Protein AF-0000000085128165 (afdb_homodimer)

Nearest PDB structures (foldseek):
  2aag-assembly2_D  TM=9.460E-01  e=2.264E-14  Pseudomonas pavonaceae
  4lho-assembly1_A  TM=9.532E-01  e=6.122E-14  coryneform bacterium
  2aaj-assembly1_A  TM=9.333E-01  e=6.542E-14  Pseudomonas pavonaceae
  3n4d-assembly1_A  TM=7.960E-01  e=8.191E-09  Corynebacterium glutamicum
  6blm-assembly1_C  TM=7.908E-01  e=3.949E-09  Burkholderia lata

Foldseek 3Di:
DKAKEKEWAPPQDPQLVVQLQVQLLVLCCPLVPDDSPPGHYHYHHDYPPRDDDDCQPPHQHEDPTAMEIEMEEADDDDPVSVVSSLVSSLVSSCVRRVDHSSRYHYDYHHDHQQPDDPDPPDRPPVVVVVVPVD/DKAKEKEWAPPADPQLVVQLQVQLLVLCCPLVVDDSVPGHYDYHHDYPPRDDDDCQPPHQREDPTAMEMEMEEADDDDPVSVVSSLVSSLVSSCVRRVDHSSRYHYDYHHDHQQVDDPDDPDRPPPPVVVVPPD

Organism: Delftia acidovorans (strain DSM 14801 / SPH-1) (NCBI:txid398578)

Secondary structure (DSSP, 8-state):
--EEEEEEETT--HHHHHHHHHHHHHHHHHHH---TT--EEEEEEE-TTS----SSGGG----S--EEEEEEEES---HHHHHHHHHHHHHHHHHHH---GGGEEEEEEEE-GGGEE-STT-BSTTTHHHHH--/--EEEEEEETT--HHHHHHHHHHHHHHHHHHH---TT---EEEEEE-TTSEEE-SSGGG----S--EEEEEEEES---HHHHHHHHHHHHHHHHHHH---GGGEEEEEEEE-GGG-B-STT-BTTHHHHHHH--

Structure (mmCIF, N/CA/C/O backbone):
data_AF-0000000085128165-model_v1
#
loop_
_entity.id
_entity.type
_entity.pdbx_description
1 polymer '4-oxalocrotonate tautomerase'
#
loop_
_atom_site.group_PDB
_atom_site.id
_atom_site.type_symbol
_atom_site.label_atom_id
_atom_site.label_alt_id
_atom_site.label_comp_id
_atom_site.label_asym_id
_atom_site.label_entity_id
_atom_site.label_seq_id
_atom_site.pdbx_PDB_ins_code
_atom_site.Cartn_x
_atom_site.Cartn_y
_atom_site.Cartn_z
_atom_site.occupancy
_atom_site.B_iso_or_equiv
_atom_site.auth_seq_id
_atom_site.auth_comp_id
_atom_site.auth_asym_id
_atom_site.auth_atom_id
_atom_site.pdbx_PDB_model_num
ATOM 1 N N . MET A 1 1 ? -7.84 3.682 -7.367 1 75.5 1 MET A N 1
ATOM 2 C CA . MET A 1 1 ? -6.391 3.746 -7.191 1 75.5 1 MET A CA 1
ATOM 3 C C . MET A 1 1 ? -5.914 2.695 -6.195 1 75.5 1 MET A C 1
ATOM 5 O O . MET A 1 1 ? -5.84 2.959 -4.992 1 75.5 1 MET A O 1
ATOM 9 N N . PRO A 1 2 ? -5.781 1.343 -7.008 1 94.69 2 PRO A N 1
ATOM 10 C CA . PRO A 1 2 ? -5.285 0.384 -6.016 1 94.69 2 PRO A CA 1
ATOM 11 C C . PRO A 1 2 ? -3.766 0.408 -5.879 1 94.69 2 PRO A C 1
ATOM 13 O O . PRO A 1 2 ? -3.059 0.667 -6.855 1 94.69 2 PRO A O 1
ATOM 16 N N . PHE A 1 3 ? -3.199 0.318 -4.727 1 97.88 3 PHE A N 1
ATOM 17 C CA . PHE A 1 3 ? -1.818 -0.059 -4.449 1 97.88 3 PHE A CA 1
ATOM 18 C C . PHE A 1 3 ? -1.733 -1.514 -4.004 1 97.88 3 PHE A C 1
ATOM 20 O O . PHE A 1 3 ? -2.488 -1.944 -3.129 1 97.88 3 PHE A O 1
ATOM 27 N N . VAL A 1 4 ? -0.828 -2.254 -4.664 1 98.81 4 VAL A N 1
ATOM 28 C CA . VAL A 1 4 ? -0.773 -3.686 -4.391 1 98.81 4 VAL A CA 1
ATOM 29 C C . VAL A 1 4 ? 0.583 -4.047 -3.787 1 98.81 4 VAL A C 1
ATOM 31 O O . VAL A 1 4 ? 1.625 -3.607 -4.285 1 98.81 4 VAL A O 1
ATOM 34 N N . HIS A 1 5 ? 0.578 -4.711 -2.67 1 98.81 5 HIS A N 1
ATOM 35 C CA . HIS A 1 5 ? 1.729 -5.48 -2.209 1 98.81 5 HIS A CA 1
ATOM 36 C C . HIS A 1 5 ? 1.617 -6.941 -2.629 1 98.81 5 HIS A C 1
ATOM 38 O O . HIS A 1 5 ? 0.596 -7.59 -2.381 1 98.81 5 HIS A O 1
ATOM 44 N N . THR A 1 6 ? 2.629 -7.441 -3.287 1 98.94 6 THR A N 1
ATOM 45 C CA . THR A 1 6 ? 2.674 -8.844 -3.686 1 98.94 6 THR A CA 1
ATOM 46 C C . THR A 1 6 ? 3.84 -9.562 -3.01 1 98.94 6 THR A C 1
ATOM 48 O O . THR A 1 6 ? 5 -9.18 -3.197 1 98.94 6 THR A O 1
ATOM 51 N N . TYR A 1 7 ? 3.516 -10.57 -2.201 1 98.81 7 TYR A N 1
ATOM 52 C CA . TYR A 1 7 ? 4.535 -11.398 -1.569 1 98.81 7 TYR A CA 1
ATOM 53 C C . TYR A 1 7 ? 4.652 -12.75 -2.266 1 98.81 7 TYR A C 1
ATOM 55 O O . TYR A 1 7 ? 3.645 -13.414 -2.516 1 98.81 7 TYR A O 1
ATOM 63 N N . LEU A 1 8 ? 5.824 -13.148 -2.627 1 98.69 8 LEU A N 1
ATOM 64 C CA . LEU A 1 8 ? 6.043 -14.422 -3.295 1 98.69 8 LEU A CA 1
ATOM 65 C C . LEU A 1 8 ? 7.395 -15.016 -2.914 1 98.69 8 LEU A C 1
ATOM 67 O O . LEU A 1 8 ? 8.273 -14.305 -2.414 1 98.69 8 LEU A O 1
ATOM 71 N N . PRO A 1 9 ? 7.578 -16.312 -3.055 1 98.31 9 PRO A N 1
ATOM 72 C CA . PRO A 1 9 ? 8.844 -16.938 -2.672 1 98.31 9 PRO A CA 1
ATOM 73 C C . PRO A 1 9 ? 10.047 -16.312 -3.369 1 98.31 9 PRO A C 1
ATOM 75 O O . PRO A 1 9 ? 9.969 -15.969 -4.555 1 98.31 9 PRO A O 1
ATOM 78 N N . GLN A 1 10 ? 11.109 -16.188 -2.588 1 97.19 10 GLN A N 1
ATOM 79 C CA . GLN A 1 10 ? 12.344 -15.602 -3.1 1 97.19 10 GLN A CA 1
ATOM 80 C C . GLN A 1 10 ? 12.875 -16.391 -4.289 1 97.19 10 GLN A C 1
ATOM 82 O O . GLN A 1 10 ? 13.578 -15.852 -5.141 1 97.19 10 GLN A O 1
ATOM 87 N N . SER A 1 11 ? 12.5 -17.625 -4.418 1 97.12 11 SER A N 1
ATOM 88 C CA . SER A 1 11 ? 12.969 -18.516 -5.473 1 97.12 11 SER A CA 1
ATOM 89 C C . SER A 1 11 ? 12.188 -18.312 -6.766 1 97.12 11 SER A C 1
ATOM 91 O O . SER A 1 11 ? 12.531 -18.875 -7.805 1 97.12 11 SER A O 1
ATOM 93 N N . THR A 1 12 ? 11.141 -17.5 -6.672 1 97.69 12 THR A N 1
ATOM 94 C CA . THR A 1 12 ? 10.344 -17.25 -7.867 1 97.69 12 THR A CA 1
ATOM 95 C C . THR A 1 12 ? 11.172 -16.547 -8.938 1 97.69 12 THR A C 1
ATOM 97 O O . THR A 1 12 ? 11.883 -15.586 -8.648 1 97.69 12 THR A O 1
ATOM 100 N N . SER A 1 13 ? 11.109 -17.062 -10.18 1 97.5 13 SER A N 1
ATOM 101 C CA . SER A 1 13 ? 11.867 -16.469 -11.273 1 97.5 13 SER A CA 1
ATOM 102 C C . SER A 1 13 ? 11.352 -15.07 -11.609 1 97.5 13 SER A C 1
ATOM 104 O O . SER A 1 13 ? 10.195 -14.742 -11.312 1 97.5 13 SER A O 1
ATOM 106 N N . THR A 1 14 ? 12.234 -14.281 -12.227 1 97 14 THR A N 1
ATOM 107 C CA . THR A 1 14 ? 11.852 -12.938 -12.641 1 97 14 THR A CA 1
ATOM 108 C C . THR A 1 14 ? 10.68 -12.992 -13.625 1 97 14 THR A C 1
ATOM 110 O O . THR A 1 14 ? 9.742 -12.188 -13.523 1 97 14 THR A O 1
ATOM 113 N N . SER A 1 15 ? 10.711 -13.961 -14.531 1 97.94 15 SER A N 1
ATOM 114 C CA . SER A 1 15 ? 9.648 -14.086 -15.523 1 97.94 15 SER A CA 1
ATOM 115 C C . SER A 1 15 ? 8.312 -14.43 -14.859 1 97.94 15 SER A C 1
ATOM 117 O O . SER A 1 15 ? 7.273 -13.875 -15.219 1 97.94 15 SER A O 1
ATOM 119 N N . GLN A 1 16 ? 8.344 -15.328 -13.914 1 98.44 16 GLN A N 1
ATOM 120 C CA . GLN A 1 16 ? 7.109 -15.672 -13.211 1 98.44 16 GLN A CA 1
ATOM 121 C C . GLN A 1 16 ? 6.605 -14.508 -12.367 1 98.44 16 GLN A C 1
ATOM 123 O O . GLN A 1 16 ? 5.402 -14.242 -12.32 1 98.44 16 GLN A O 1
ATOM 128 N N . ARG A 1 17 ? 7.488 -13.82 -11.703 1 98.38 17 ARG A N 1
ATOM 129 C CA . ARG A 1 17 ? 7.129 -12.633 -10.938 1 98.38 17 ARG A CA 1
ATOM 130 C C . ARG A 1 17 ? 6.422 -11.602 -11.812 1 98.38 17 ARG A C 1
ATOM 132 O O . ARG A 1 17 ? 5.375 -11.078 -11.445 1 98.38 17 ARG A O 1
ATOM 139 N N . ASP A 1 18 ? 7.004 -11.398 -12.953 1 98.25 18 ASP A N 1
ATOM 140 C CA . ASP A 1 18 ? 6.41 -10.438 -13.883 1 98.25 18 ASP A CA 1
ATOM 141 C C . ASP A 1 18 ? 5.02 -10.891 -14.32 1 98.25 18 ASP A C 1
ATOM 143 O O . ASP A 1 18 ? 4.105 -10.078 -14.43 1 98.25 18 ASP A O 1
ATOM 147 N N . ALA A 1 19 ? 4.871 -12.156 -14.531 1 98.75 19 ALA A N 1
ATOM 148 C CA . ALA A 1 19 ? 3.582 -12.711 -14.93 1 98.75 19 ALA A CA 1
ATOM 149 C C . ALA A 1 19 ? 2.555 -12.562 -13.812 1 98.75 19 ALA A C 1
ATOM 151 O O . ALA A 1 19 ? 1.374 -12.32 -14.078 1 98.75 19 ALA A O 1
ATOM 152 N N . VAL A 1 20 ? 3.01 -12.727 -12.586 1 98.88 20 VAL A N 1
ATOM 153 C CA . VAL A 1 20 ? 2.131 -12.547 -11.438 1 98.88 20 VAL A CA 1
ATOM 154 C C . VAL A 1 20 ? 1.646 -11.094 -11.383 1 98.88 20 VAL A C 1
ATOM 156 O O . VAL A 1 20 ? 0.444 -10.844 -11.281 1 98.88 20 VAL A O 1
ATOM 159 N N . VAL A 1 21 ? 2.588 -10.172 -11.508 1 98.81 21 VAL A N 1
ATOM 160 C CA . VAL A 1 21 ? 2.252 -8.75 -11.453 1 98.81 21 VAL A CA 1
ATOM 161 C C . VAL A 1 21 ? 1.273 -8.414 -12.57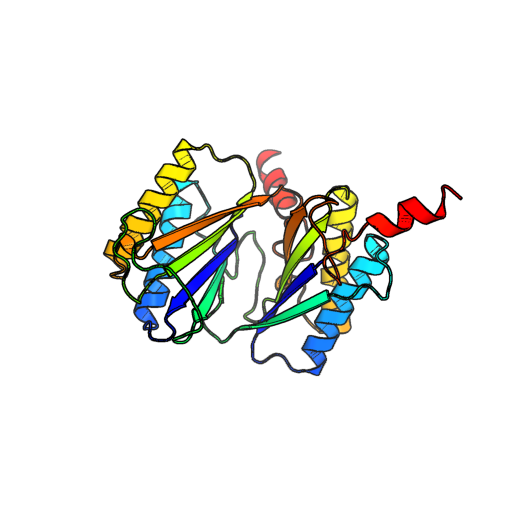8 1 98.81 21 VAL A C 1
ATOM 163 O O . VAL A 1 21 ? 0.254 -7.762 -12.352 1 98.81 21 VAL A O 1
ATOM 166 N N . GLN A 1 22 ? 1.509 -8.922 -13.734 1 98.5 22 GLN A N 1
ATOM 167 C CA . GLN A 1 22 ? 0.659 -8.648 -14.883 1 98.5 22 GLN A CA 1
ATOM 168 C C . GLN A 1 22 ? -0.717 -9.281 -14.719 1 98.5 22 GLN A C 1
ATOM 170 O O . GLN A 1 22 ? -1.729 -8.695 -15.109 1 98.5 22 GLN A O 1
ATOM 175 N N . GLY A 1 23 ? -0.75 -10.484 -14.195 1 98.88 23 GLY A N 1
ATOM 176 C CA . GLY A 1 23 ? -2.02 -11.156 -13.961 1 98.88 23 GLY A CA 1
ATOM 177 C C . GLY A 1 23 ? -2.92 -10.406 -13 1 98.88 23 GLY A C 1
ATOM 178 O O . GLY A 1 23 ? -4.125 -10.305 -13.219 1 98.88 23 GLY A O 1
ATOM 179 N N . ILE A 1 24 ? -2.303 -9.922 -11.906 1 98.81 24 ILE A N 1
ATOM 180 C CA . ILE A 1 24 ? -3.049 -9.117 -10.945 1 98.81 24 ILE A CA 1
ATOM 181 C C . ILE A 1 24 ? -3.553 -7.844 -11.617 1 98.81 24 ILE A C 1
ATOM 183 O O . ILE A 1 24 ? -4.727 -7.488 -11.492 1 98.81 24 ILE A O 1
ATOM 187 N N . HIS A 1 25 ? -2.701 -7.203 -12.383 1 98.62 25 HIS A N 1
ATOM 188 C CA . HIS A 1 25 ? -3.012 -5.938 -13.039 1 98.62 25 HIS A CA 1
ATOM 189 C C . HIS A 1 25 ? -4.164 -6.102 -14.031 1 98.62 25 HIS A C 1
ATOM 191 O O . HIS A 1 25 ? -5.113 -5.316 -14.016 1 98.62 25 HIS A O 1
ATOM 197 N N . GLN A 1 26 ? -4.129 -7.09 -14.812 1 98.5 26 GLN A N 1
ATOM 198 C CA . GLN A 1 26 ? -5.164 -7.332 -15.812 1 98.5 26 GLN A CA 1
ATOM 199 C C . GLN A 1 26 ? -6.516 -7.594 -15.156 1 98.5 26 GLN A C 1
ATOM 201 O O . GLN A 1 26 ? -7.555 -7.172 -15.664 1 98.5 26 GLN A O 1
ATOM 206 N N . ALA A 1 27 ? -6.473 -8.312 -14.062 1 98.75 27 ALA A N 1
ATOM 207 C CA . ALA A 1 27 ? -7.715 -8.562 -13.336 1 98.75 27 ALA A CA 1
ATOM 208 C C . ALA A 1 27 ? -8.32 -7.262 -12.82 1 98.75 27 ALA A C 1
ATOM 210 O O . ALA A 1 27 ? -9.539 -7.074 -12.867 1 98.75 27 ALA A O 1
ATOM 211 N N . LEU A 1 28 ? -7.484 -6.363 -12.328 1 98.12 28 LEU A N 1
ATOM 212 C CA . LEU A 1 28 ? -7.953 -5.078 -11.828 1 98.12 28 LEU A CA 1
ATOM 213 C C . LEU A 1 28 ? -8.508 -4.223 -12.961 1 98.12 28 LEU A C 1
ATOM 215 O O . LEU A 1 28 ? -9.57 -3.609 -12.82 1 98.12 28 LEU A O 1
ATOM 219 N N . VAL A 1 29 ? -7.879 -4.199 -14.078 1 97.56 29 VAL A N 1
ATOM 220 C CA . VAL A 1 29 ? -8.312 -3.426 -15.234 1 97.56 29 VAL A CA 1
ATOM 221 C C . VAL A 1 29 ? -9.664 -3.947 -15.727 1 97.56 29 VAL A C 1
ATOM 223 O O . VAL A 1 29 ? -10.609 -3.174 -15.891 1 97.56 29 VAL A O 1
ATOM 226 N N . GLN A 1 30 ? -9.781 -5.148 -15.812 1 96.69 30 GLN A N 1
ATOM 227 C CA . GLN A 1 30 ? -10.992 -5.754 -16.375 1 96.69 30 GLN A CA 1
ATOM 228 C C . GLN A 1 30 ? -12.109 -5.809 -15.336 1 96.69 30 GLN A C 1
ATOM 230 O O . GLN A 1 30 ? -13.273 -5.594 -15.664 1 96.69 30 GLN A O 1
ATOM 235 N N . GLY A 1 31 ? -11.742 -6.055 -14.156 1 95.06 31 GLY A N 1
ATOM 236 C CA . GLY A 1 31 ? -12.719 -6.359 -13.125 1 95.06 31 GLY A CA 1
ATOM 237 C C . GLY A 1 31 ? -13.328 -5.121 -12.492 1 95.06 31 GLY A C 1
ATOM 238 O O . GLY A 1 31 ? -14.508 -5.117 -12.133 1 95.06 31 GLY A O 1
ATOM 239 N N . ILE A 1 32 ? -12.555 -4.098 -12.344 1 92.75 32 ILE A N 1
ATOM 240 C CA . ILE A 1 32 ? -13.102 -2.949 -11.625 1 92.75 32 ILE A CA 1
ATOM 241 C C . ILE A 1 32 ? -12.922 -1.688 -12.477 1 92.75 32 ILE A C 1
ATOM 243 O O . ILE A 1 32 ? -13.141 -0.574 -11.992 1 92.75 32 ILE A O 1
ATOM 247 N N . GLY A 1 33 ? -12.461 -1.812 -13.633 1 92.31 33 GLY A N 1
ATOM 248 C CA . GLY A 1 33 ? -12.398 -0.691 -14.562 1 92.31 33 GLY A CA 1
ATOM 249 C C . GLY A 1 33 ? -11.219 0.227 -14.305 1 92.31 33 GLY A C 1
ATOM 250 O O . GLY A 1 33 ? -11.281 1.423 -14.594 1 92.31 33 GLY A O 1
ATOM 251 N N . MET A 1 34 ? -10.219 -0.287 -13.75 1 93.75 34 MET A N 1
ATOM 252 C CA . MET A 1 34 ? -9.008 0.497 -13.547 1 93.75 34 MET A CA 1
ATOM 253 C C . MET A 1 34 ? -8.344 0.843 -14.875 1 93.75 34 MET A C 1
ATOM 255 O O . MET A 1 34 ? -8.258 -0.003 -15.766 1 93.75 34 MET A O 1
ATOM 259 N N . PRO A 1 35 ? -7.949 2.119 -15.016 1 93.62 35 PRO A N 1
ATOM 260 C CA . PRO A 1 35 ? -7.176 2.436 -16.219 1 93.62 35 PRO A CA 1
ATOM 261 C C . PRO A 1 35 ? -5.969 1.519 -16.406 1 93.62 35 PRO A C 1
ATOM 263 O O . PRO A 1 35 ? -5.316 1.151 -15.422 1 93.62 35 PRO A O 1
ATOM 266 N N . GLU A 1 36 ? -5.629 1.218 -17.641 1 95.38 36 GLU A N 1
ATOM 267 C CA . GLU A 1 36 ? -4.547 0.292 -17.969 1 95.38 36 GLU A CA 1
ATOM 268 C C . GLU A 1 36 ? -3.199 0.831 -17.5 1 95.38 36 GLU A C 1
ATOM 270 O O . GLU A 1 36 ? -2.307 0.059 -17.141 1 95.38 36 GLU A O 1
ATOM 275 N N . ASP A 1 37 ? -3.113 2.1 -17.422 1 94.88 37 ASP A N 1
ATOM 276 C CA . ASP A 1 37 ? -1.815 2.662 -17.078 1 94.88 37 ASP A CA 1
ATOM 277 C C . ASP A 1 37 ? -1.713 2.893 -15.562 1 94.88 37 ASP A C 1
ATOM 279 O O . ASP A 1 37 ? -0.698 3.393 -15.078 1 94.88 37 ASP A O 1
ATOM 283 N N . GLU A 1 38 ? -2.699 2.611 -14.867 1 94.62 38 GLU A N 1
ATOM 284 C CA . GLU A 1 38 ? -2.652 2.699 -13.406 1 94.62 38 GLU A CA 1
ATOM 285 C C . GLU A 1 38 ? -2.033 1.443 -12.797 1 94.62 38 GLU A C 1
ATOM 287 O O . GLU A 1 38 ? -2.746 0.5 -12.453 1 94.62 38 GLU A O 1
ATOM 292 N N . LEU A 1 39 ? -0.69 1.479 -12.703 1 97.25 39 LEU A N 1
ATOM 293 C CA . LEU A 1 39 ? 0.055 0.333 -12.195 1 97.25 39 LEU A CA 1
ATOM 294 C C . LEU A 1 39 ? 0.932 0.737 -11.016 1 97.25 39 LEU A C 1
ATOM 296 O O . LEU A 1 39 ? 1.84 1.559 -11.164 1 97.25 39 LEU A O 1
ATOM 300 N N . PHE A 1 40 ? 0.659 0.181 -9.828 1 98.06 40 PHE A N 1
ATOM 301 C CA . PHE A 1 40 ? 1.458 0.325 -8.617 1 98.06 40 PHE A CA 1
ATOM 302 C C . PHE A 1 40 ? 1.471 -0.974 -7.816 1 98.06 40 PHE A C 1
ATOM 304 O O . PHE A 1 40 ? 0.512 -1.28 -7.105 1 98.06 40 PHE A O 1
ATOM 311 N N . ASN A 1 41 ? 2.516 -1.751 -8.008 1 98.81 41 ASN A N 1
ATOM 312 C CA . ASN A 1 41 ? 2.66 -3.062 -7.383 1 98.81 41 ASN A CA 1
ATOM 313 C C . ASN A 1 41 ? 4.055 -3.25 -6.789 1 98.81 41 ASN A C 1
ATOM 315 O O . ASN A 1 41 ? 5.035 -3.361 -7.523 1 98.81 41 ASN A O 1
ATOM 319 N N . MET A 1 42 ? 4.105 -3.191 -5.453 1 98.75 42 MET A N 1
ATOM 320 C CA . MET A 1 42 ? 5.332 -3.459 -4.707 1 98.75 42 MET A CA 1
ATOM 321 C C . MET A 1 42 ? 5.484 -4.949 -4.422 1 98.75 42 MET A C 1
ATOM 323 O O . MET A 1 42 ? 4.656 -5.539 -3.721 1 98.75 42 MET A O 1
ATOM 327 N N . VAL A 1 43 ? 6.57 -5.543 -4.973 1 98.75 43 VAL A N 1
ATOM 328 C CA . VAL A 1 43 ? 6.789 -6.98 -4.832 1 98.75 43 VAL A CA 1
ATOM 329 C C . VAL A 1 43 ? 7.77 -7.242 -3.691 1 98.75 43 VAL A C 1
ATOM 331 O O . VAL A 1 43 ? 8.828 -6.613 -3.615 1 98.75 43 VAL A O 1
ATOM 334 N N . HIS A 1 44 ? 7.422 -8.195 -2.822 1 98.44 44 HIS A N 1
ATOM 335 C CA . HIS A 1 44 ? 8.203 -8.586 -1.652 1 98.44 44 HIS A CA 1
ATOM 336 C C . HIS A 1 44 ? 8.594 -10.055 -1.715 1 98.44 44 HIS A C 1
ATOM 338 O O . HIS A 1 44 ? 7.805 -10.93 -1.343 1 98.44 44 HIS A O 1
ATOM 344 N N . PRO A 1 45 ? 9.812 -10.336 -2.197 1 98.06 45 PRO A N 1
ATOM 345 C CA . PRO A 1 45 ? 10.25 -11.719 -2.047 1 98.06 45 PRO A CA 1
ATOM 346 C C . PRO A 1 45 ? 10.422 -12.133 -0.586 1 98.06 45 PRO A C 1
ATOM 348 O O . PRO A 1 45 ? 10.898 -11.336 0.228 1 98.06 45 PRO A O 1
ATOM 351 N N . TYR A 1 46 ? 9.953 -13.305 -0.258 1 98.06 46 TYR A N 1
ATOM 352 C CA . TYR A 1 46 ? 10.188 -13.781 1.102 1 98.06 46 TYR A CA 1
ATOM 353 C C . TYR A 1 46 ? 11 -15.07 1.095 1 98.06 46 TYR A C 1
ATOM 355 O O . TYR A 1 46 ? 10.797 -15.938 0.243 1 98.06 46 TYR A O 1
ATOM 363 N N . ALA A 1 47 ? 11.984 -15.156 1.983 1 97.12 47 ALA A N 1
ATOM 364 C CA . ALA A 1 47 ? 12.875 -16.312 2.088 1 97.12 47 ALA A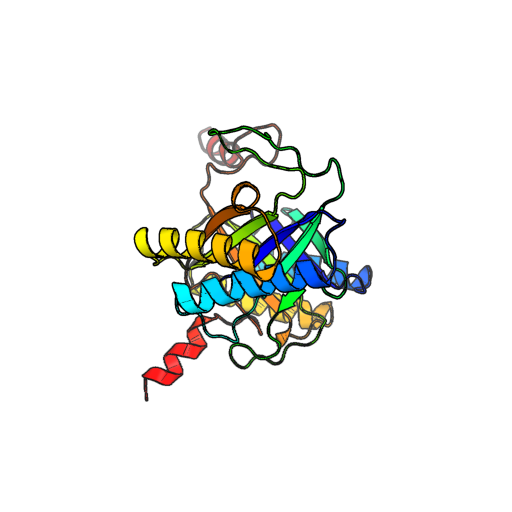 CA 1
ATOM 365 C C . ALA A 1 47 ? 12.195 -17.469 2.824 1 97.12 47 ALA A C 1
ATOM 367 O O . ALA A 1 47 ? 11.203 -17.266 3.529 1 97.12 47 ALA A O 1
ATOM 368 N N . PRO A 1 48 ? 12.719 -18.656 2.514 1 95.31 48 PRO A N 1
ATOM 369 C CA . PRO A 1 48 ? 12.195 -19.781 3.311 1 95.31 48 PRO A CA 1
ATOM 370 C C . PRO A 1 48 ? 12.203 -19.484 4.809 1 95.31 48 PRO A C 1
ATOM 372 O O . PRO A 1 48 ? 13.172 -18.922 5.328 1 95.31 48 PRO A O 1
ATOM 375 N N . GLY A 1 49 ? 11.062 -19.766 5.512 1 96.25 49 GLY A N 1
ATOM 376 C CA . GLY A 1 49 ? 10.953 -19.547 6.945 1 96.25 49 GLY A CA 1
ATOM 377 C C . GLY A 1 49 ? 10.391 -18.188 7.309 1 96.25 49 GLY A C 1
ATOM 378 O O . GLY A 1 49 ? 10.07 -17.938 8.477 1 96.25 49 GLY A O 1
ATOM 379 N N . GLN A 1 50 ? 10.297 -17.312 6.344 1 97.31 50 GLN A N 1
ATOM 380 C CA . GLN A 1 50 ? 9.844 -15.953 6.625 1 97.31 50 GLN A CA 1
ATOM 381 C C . GLN A 1 50 ? 8.32 -15.867 6.605 1 97.31 50 GLN A C 1
ATOM 383 O O . GLN A 1 50 ? 7.742 -14.891 7.094 1 97.31 50 GLN A O 1
ATOM 388 N N . PHE A 1 51 ? 7.695 -16.844 5.992 1 97.81 51 PHE A N 1
ATOM 389 C CA . PHE A 1 51 ? 6.238 -16.906 5.988 1 97.81 51 PHE A CA 1
ATOM 390 C C . PHE A 1 51 ? 5.75 -18.203 6.629 1 97.81 51 PHE A C 1
ATOM 392 O O . PHE A 1 51 ? 5.898 -19.281 6.051 1 97.81 51 PHE A O 1
ATOM 399 N N . ALA A 1 52 ? 5.238 -18.031 7.852 1 98.12 52 ALA A N 1
ATOM 400 C CA . ALA A 1 52 ? 4.586 -19.156 8.523 1 98.12 52 ALA A CA 1
ATOM 401 C C . ALA A 1 52 ? 3.109 -19.234 8.156 1 98.12 52 ALA A C 1
ATOM 403 O O . ALA A 1 52 ? 2.379 -18.25 8.273 1 98.12 52 ALA A O 1
ATOM 404 N N . PHE A 1 53 ? 2.719 -20.344 7.621 1 97.75 53 PHE A N 1
ATOM 405 C CA . PHE A 1 53 ? 1.323 -20.5 7.23 1 97.75 53 PHE A CA 1
ATOM 406 C C . PHE A 1 53 ? 0.879 -21.953 7.363 1 97.75 53 PHE A C 1
ATOM 408 O O . PHE A 1 53 ? 1.707 -22.859 7.328 1 97.75 53 PHE A O 1
ATOM 415 N N . SER A 1 54 ? -0.406 -22.125 7.551 1 97.06 54 SER A N 1
ATOM 416 C CA . SER A 1 54 ? -1.005 -23.453 7.543 1 97.06 54 SER A CA 1
ATOM 417 C C . SER A 1 54 ? -1.144 -23.984 6.125 1 97.06 54 SER A C 1
ATOM 419 O O . SER A 1 54 ? -1.669 -23.297 5.246 1 97.06 54 SER A O 1
ATOM 421 N N . ARG A 1 55 ? -0.812 -25.219 5.867 1 95.19 55 ARG A N 1
ATOM 422 C CA . ARG A 1 55 ? -0.887 -25.859 4.555 1 95.19 55 ARG A CA 1
ATOM 423 C C . ARG A 1 55 ? -2.279 -26.422 4.301 1 95.19 55 ARG A C 1
ATOM 425 O O . ARG A 1 55 ? -2.611 -26.797 3.17 1 95.19 55 ARG A O 1
ATOM 432 N N . SER A 1 56 ? -3.107 -26.406 5.398 1 96.44 56 SER A N 1
ATOM 433 C CA . SER A 1 56 ? -4.359 -27.141 5.227 1 96.44 56 SER A CA 1
ATOM 434 C C . SER A 1 56 ? -5.547 -26.328 5.742 1 96.44 56 SER A C 1
ATOM 436 O O . SER A 1 56 ? -6.695 -26.781 5.637 1 96.44 56 SER A O 1
ATOM 438 N N . PHE A 1 57 ? -5.332 -25.219 6.324 1 97.31 57 PHE A N 1
ATOM 439 C CA . PHE A 1 57 ? -6.418 -24.406 6.859 1 97.31 57 PHE A CA 1
ATOM 440 C C . PHE A 1 57 ? -7.555 -24.281 5.848 1 97.31 57 PHE A C 1
ATOM 442 O O . PHE A 1 57 ? -7.309 -24.062 4.66 1 97.31 57 PHE A O 1
ATOM 449 N N . ASN A 1 58 ? -8.875 -24.422 6.34 1 96.38 58 ASN A N 1
ATOM 450 C CA . ASN A 1 58 ? -10.117 -24.281 5.59 1 96.38 58 ASN A CA 1
ATOM 451 C C . ASN A 1 58 ? -10.203 -25.281 4.441 1 96.38 58 ASN A C 1
ATOM 453 O O . ASN A 1 58 ? -10.812 -25 3.408 1 96.38 58 ASN A O 1
ATOM 457 N N . GLY A 1 59 ? -9.414 -26.406 4.434 1 97.25 59 GLY A N 1
ATOM 458 C CA . GLY A 1 59 ? -9.469 -27.484 3.471 1 97.25 59 GLY A CA 1
ATOM 459 C C . GLY A 1 59 ? -8.703 -27.203 2.195 1 97.25 59 GLY A C 1
ATOM 460 O O . GLY A 1 59 ? -8.875 -27.891 1.189 1 97.25 59 GLY A O 1
ATOM 461 N N . VAL A 1 60 ? -7.938 -26.203 2.242 1 97.31 60 VAL A N 1
ATOM 462 C CA . VAL A 1 60 ? -7.156 -25.844 1.065 1 97.31 60 VAL A CA 1
ATOM 463 C C . VAL A 1 60 ? -5.785 -26.5 1.13 1 97.31 60 VAL A C 1
ATOM 465 O O . VAL A 1 60 ? -5.09 -26.406 2.145 1 97.31 60 VAL A O 1
ATOM 468 N N . ALA A 1 61 ? -5.352 -27.203 0.045 1 97.5 61 ALA A N 1
ATOM 469 C CA . ALA A 1 61 ? -4.043 -27.844 -0.031 1 97.5 61 ALA A CA 1
ATOM 470 C C . ALA A 1 61 ? -3 -26.906 -0.616 1 97.5 61 ALA A C 1
ATOM 472 O O . ALA A 1 61 ? -2.791 -26.875 -1.831 1 97.5 61 ALA A O 1
ATOM 473 N N . ARG A 1 62 ? -2.232 -26.234 0.246 1 97.94 62 ARG A N 1
ATOM 474 C CA . ARG A 1 62 ? -1.27 -25.234 -0.184 1 97.94 62 ARG A CA 1
ATOM 475 C C . ARG A 1 62 ? 0.125 -25.828 -0.323 1 97.94 62 ARG A C 1
ATOM 477 O O . ARG A 1 62 ? 0.539 -26.656 0.499 1 97.94 62 ARG A O 1
ATOM 484 N N . SER A 1 63 ? 0.798 -25.453 -1.294 1 97.5 63 SER A N 1
ATOM 485 C CA . SER A 1 63 ? 2.219 -25.766 -1.414 1 97.5 63 SER A CA 1
ATOM 486 C C . SER A 1 63 ? 3.078 -24.719 -0.722 1 97.5 63 SER A C 1
ATOM 488 O O . SER A 1 63 ? 2.568 -23.891 0.045 1 97.5 63 SER A O 1
ATOM 490 N N . ASP A 1 64 ? 4.43 -24.781 -0.991 1 96.12 64 ASP A N 1
ATOM 491 C CA . ASP A 1 64 ? 5.355 -23.812 -0.422 1 96.12 64 ASP A CA 1
ATOM 492 C C . ASP A 1 64 ? 5.43 -22.547 -1.286 1 96.12 64 ASP A C 1
ATOM 494 O O . ASP A 1 64 ? 6.199 -21.641 -0.993 1 96.12 64 ASP A O 1
ATOM 498 N N . ALA A 1 65 ? 4.602 -22.453 -2.318 1 97.44 65 ALA A N 1
ATOM 499 C CA . ALA A 1 65 ? 4.73 -21.359 -3.289 1 97.44 65 ALA A CA 1
ATOM 500 C C . ALA A 1 65 ? 3.557 -20.391 -3.193 1 97.44 65 ALA A C 1
ATOM 502 O O . ALA A 1 65 ? 3.049 -19.922 -4.215 1 97.44 65 ALA A O 1
ATOM 503 N N . VAL A 1 66 ? 3.143 -20.156 -1.928 1 98.5 66 VAL A N 1
ATOM 504 C CA . VAL A 1 66 ? 1.991 -19.297 -1.716 1 98.5 66 VAL A CA 1
ATOM 505 C C . VAL A 1 66 ? 2.328 -17.875 -2.158 1 98.5 66 VAL A C 1
ATOM 507 O O . VAL A 1 66 ? 3.416 -17.359 -1.868 1 98.5 66 VAL A O 1
ATOM 510 N N . VAL A 1 67 ? 1.407 -17.281 -2.922 1 98.81 67 VAL A N 1
ATOM 511 C CA . VAL A 1 67 ? 1.469 -15.883 -3.316 1 98.81 67 VAL A CA 1
ATOM 512 C C . VAL A 1 67 ? 0.41 -15.086 -2.559 1 98.81 67 VAL A C 1
ATOM 514 O O . VAL A 1 67 ? -0.782 -15.391 -2.639 1 98.81 67 VAL A O 1
ATOM 517 N N . VAL A 1 68 ? 0.851 -14.07 -1.806 1 98.88 68 VAL A N 1
ATOM 518 C CA . VAL A 1 68 ? -0.069 -13.195 -1.087 1 98.88 68 VAL A CA 1
ATOM 519 C C . VAL A 1 68 ? -0.263 -11.898 -1.866 1 98.88 68 VAL A C 1
ATOM 521 O O . VAL A 1 68 ? 0.71 -11.258 -2.264 1 98.88 68 VAL A O 1
ATOM 524 N N . VAL A 1 69 ? -1.501 -11.562 -2.1 1 98.88 69 VAL A N 1
ATOM 525 C CA . VAL A 1 69 ? -1.892 -10.328 -2.779 1 98.88 69 VAL A CA 1
ATOM 526 C C . VAL A 1 69 ? -2.674 -9.438 -1.819 1 98.88 69 VAL A C 1
ATOM 528 O O . VAL A 1 69 ? -3.826 -9.727 -1.49 1 98.88 69 VAL A O 1
ATOM 531 N N . GLU A 1 70 ? -2.039 -8.383 -1.406 1 98.81 70 GLU A N 1
ATOM 532 C CA . GLU A 1 70 ? -2.635 -7.387 -0.524 1 98.81 70 GLU A CA 1
ATOM 533 C C . GLU A 1 70 ? -2.992 -6.113 -1.292 1 98.81 70 GLU A C 1
ATOM 535 O O . GLU A 1 70 ? -2.109 -5.426 -1.809 1 98.81 70 GLU A O 1
ATOM 540 N N . ILE A 1 71 ? -4.258 -5.82 -1.356 1 98.62 71 ILE A N 1
ATOM 541 C CA . ILE A 1 71 ? -4.727 -4.715 -2.189 1 98.62 71 ILE A CA 1
ATOM 542 C C . ILE A 1 71 ? -5.27 -3.596 -1.307 1 98.62 71 ILE A C 1
ATOM 544 O O . ILE A 1 71 ? -6.074 -3.842 -0.407 1 98.62 71 ILE A O 1
ATOM 548 N N . THR A 1 72 ? -4.766 -2.385 -1.458 1 98.38 72 THR A N 1
ATOM 549 C CA . THR A 1 72 ? -5.41 -1.187 -0.934 1 98.38 72 THR A CA 1
ATOM 550 C C . THR A 1 72 ? -6.121 -0.424 -2.047 1 98.38 72 THR A C 1
ATOM 552 O O . THR A 1 72 ? -5.512 -0.084 -3.062 1 98.38 72 THR A O 1
ATOM 555 N N . MET A 1 73 ? -7.406 -0.206 -1.857 1 96 73 MET A N 1
ATOM 556 C CA . MET A 1 73 ? -8.164 0.546 -2.855 1 96 73 MET A CA 1
ATOM 557 C C . MET A 1 73 ? -9.273 1.36 -2.195 1 96 73 MET A C 1
ATOM 559 O O . MET A 1 73 ? -9.617 1.124 -1.037 1 96 73 MET A O 1
ATOM 563 N N . ARG A 1 74 ? -9.75 2.346 -2.947 1 94.44 74 ARG A N 1
ATOM 564 C CA . ARG A 1 74 ? -10.859 3.15 -2.443 1 94.44 74 ARG A CA 1
ATOM 565 C C . ARG A 1 74 ? -12.109 2.301 -2.258 1 94.44 74 ARG A C 1
ATOM 567 O O . ARG A 1 74 ? -12.352 1.363 -3.02 1 94.44 74 ARG A O 1
ATOM 574 N N . ARG A 1 75 ? -12.859 2.729 -1.281 1 94.38 75 ARG A N 1
ATOM 575 C CA . ARG A 1 75 ? -14.133 2.051 -1.057 1 94.38 75 ARG A CA 1
ATOM 576 C C . ARG A 1 75 ? -15.086 2.287 -2.221 1 94.38 75 ARG A C 1
ATOM 578 O O . ARG A 1 75 ? -14.93 3.248 -2.975 1 94.38 75 ARG A O 1
ATOM 585 N N . GLY A 1 76 ? -16.109 1.237 -2.385 1 93.44 76 GLY A N 1
ATOM 586 C CA . GLY A 1 76 ? -17.156 1.496 -3.359 1 93.44 76 GLY A CA 1
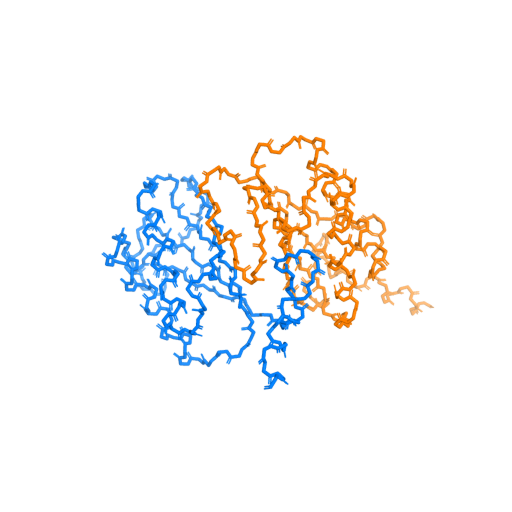ATOM 587 C C . GLY A 1 76 ? -17.469 0.295 -4.23 1 93.44 76 GLY A C 1
ATOM 588 O O . GLY A 1 76 ? -18.5 0.258 -4.898 1 93.44 76 GLY A O 1
ATOM 589 N N . ARG A 1 77 ? -16.594 -0.651 -4.258 1 95.31 77 ARG A N 1
ATOM 590 C CA . ARG A 1 77 ? -16.859 -1.844 -5.051 1 95.31 77 ARG A CA 1
ATOM 591 C C . ARG A 1 77 ? -17.812 -2.783 -4.312 1 95.31 77 ARG A C 1
ATOM 593 O O . ARG A 1 77 ? -17.703 -2.961 -3.1 1 95.31 77 ARG A O 1
ATOM 600 N N . SER A 1 78 ? -18.719 -3.357 -5.078 1 96.81 78 SER A N 1
ATOM 601 C CA . SER A 1 78 ? -19.688 -4.289 -4.496 1 96.81 78 SER A CA 1
ATOM 602 C C . SER A 1 78 ? -19.016 -5.617 -4.145 1 96.81 78 SER A C 1
ATOM 604 O O . SER A 1 78 ? -17.938 -5.926 -4.645 1 96.81 78 SER A O 1
ATOM 606 N N . ASP A 1 79 ? -19.75 -6.426 -3.295 1 96.88 79 ASP A N 1
ATOM 607 C CA . ASP A 1 79 ? -19.281 -7.77 -2.973 1 96.88 79 ASP A CA 1
ATOM 608 C C . ASP A 1 79 ? -19.141 -8.625 -4.234 1 96.88 79 ASP A C 1
ATOM 610 O O . ASP A 1 79 ? -18.203 -9.406 -4.359 1 96.88 79 ASP A O 1
ATOM 614 N N . ALA A 1 80 ? -20.078 -8.469 -5.09 1 97.81 80 ALA A N 1
ATOM 615 C CA . ALA A 1 80 ? -20.047 -9.234 -6.332 1 97.81 80 ALA A CA 1
ATOM 616 C C . ALA A 1 80 ? -18.812 -8.883 -7.16 1 97.81 80 ALA A C 1
ATOM 618 O O . ALA A 1 80 ? -18.156 -9.766 -7.715 1 97.81 80 ALA A O 1
ATOM 619 N N . MET A 1 81 ? -18.5 -7.605 -7.258 1 96.94 81 MET A N 1
ATOM 620 C CA . MET A 1 81 ? -17.328 -7.16 -7.992 1 96.94 81 MET A CA 1
ATOM 621 C C . MET A 1 81 ? -16.047 -7.707 -7.367 1 96.94 81 MET A C 1
ATOM 623 O O . MET A 1 81 ? -15.141 -8.164 -8.078 1 96.94 81 MET A O 1
ATOM 627 N N . LYS A 1 82 ? -16.031 -7.695 -6.043 1 97.62 82 LYS A N 1
ATOM 628 C CA . LYS A 1 82 ? -14.844 -8.203 -5.348 1 97.62 82 LYS A CA 1
ATOM 629 C C . LYS A 1 82 ? -14.688 -9.703 -5.551 1 97.62 82 LYS A C 1
ATOM 631 O O . LYS A 1 82 ? -13.578 -10.188 -5.801 1 97.62 82 LYS A O 1
ATOM 636 N N . LYS A 1 83 ? -15.727 -10.398 -5.43 1 98 83 LYS A N 1
ATOM 637 C CA . LYS A 1 83 ? -15.711 -11.836 -5.668 1 98 83 LYS A CA 1
ATOM 638 C C . LYS A 1 83 ? -15.195 -12.156 -7.066 1 98 83 LYS A C 1
ATOM 640 O O . LYS A 1 83 ? -14.344 -13.031 -7.234 1 98 83 LYS A O 1
ATOM 645 N N . ALA A 1 84 ? -15.688 -11.43 -8 1 98.44 84 ALA A N 1
ATOM 646 C CA . ALA A 1 84 ? -15.258 -11.641 -9.383 1 98.44 84 ALA A CA 1
ATOM 647 C C . ALA A 1 84 ? -13.781 -11.289 -9.562 1 98.44 84 ALA A C 1
ATOM 649 O O . ALA A 1 84 ? -13.07 -11.961 -10.312 1 98.44 84 ALA A O 1
ATOM 650 N N . LEU A 1 85 ? -13.391 -10.258 -8.906 1 98.38 85 LEU A N 1
ATOM 651 C CA . LEU A 1 85 ? -12 -9.836 -8.961 1 98.38 85 LEU A CA 1
ATOM 652 C C . LEU A 1 85 ? -11.078 -10.93 -8.43 1 98.38 85 LEU A C 1
ATOM 654 O O . LEU A 1 85 ? -10.07 -11.258 -9.055 1 98.38 85 LEU A O 1
ATOM 658 N N . TYR A 1 86 ? -11.406 -11.516 -7.305 1 98.69 86 TYR A N 1
ATOM 659 C CA . TYR A 1 86 ? -10.586 -12.562 -6.715 1 98.69 86 TYR A CA 1
ATOM 660 C C . TYR A 1 86 ? -10.477 -13.766 -7.645 1 98.69 86 TYR A C 1
ATOM 662 O O . TYR A 1 86 ? -9.391 -14.305 -7.852 1 98.69 86 TYR A O 1
ATOM 670 N N . ALA A 1 87 ? -11.578 -14.109 -8.203 1 98.75 87 ALA A N 1
ATOM 671 C CA . ALA A 1 87 ? -11.594 -15.234 -9.133 1 98.75 87 ALA A CA 1
ATOM 672 C C . ALA A 1 87 ? -10.719 -14.953 -10.352 1 98.75 87 ALA A C 1
ATOM 674 O O . ALA A 1 87 ? -9.992 -15.836 -10.812 1 98.75 87 ALA A O 1
ATOM 675 N N . ALA A 1 88 ? -10.828 -13.75 -10.852 1 98.81 88 ALA A N 1
ATOM 676 C CA . ALA A 1 88 ? -10.047 -13.367 -12.023 1 98.81 88 ALA A CA 1
ATOM 677 C C . ALA A 1 88 ? -8.547 -13.375 -11.703 1 98.81 88 ALA A C 1
ATOM 679 O O . ALA A 1 88 ? -7.742 -13.836 -12.516 1 98.81 88 ALA A O 1
ATOM 680 N N . ILE A 1 89 ? -8.172 -12.898 -10.523 1 98.88 89 ILE A N 1
ATOM 681 C CA . ILE A 1 89 ? -6.77 -12.906 -10.125 1 98.88 89 ILE A CA 1
ATOM 682 C C . ILE A 1 89 ? -6.262 -14.344 -10.055 1 98.88 89 ILE A C 1
ATOM 684 O O . ILE A 1 89 ? -5.223 -14.664 -10.633 1 98.88 89 ILE A O 1
ATOM 688 N N . ALA A 1 90 ? -6.984 -15.188 -9.414 1 98.88 90 ALA A N 1
ATOM 689 C CA . ALA A 1 90 ? -6.578 -16.578 -9.289 1 98.88 90 ALA A CA 1
ATOM 690 C C . ALA A 1 90 ? -6.438 -17.234 -10.656 1 98.88 90 ALA A C 1
ATOM 692 O O . ALA A 1 90 ? -5.461 -17.953 -10.922 1 98.88 90 ALA A O 1
ATOM 693 N N . ARG A 1 91 ? -7.398 -17 -11.492 1 98.81 91 ARG A N 1
ATOM 694 C CA . ARG A 1 91 ? -7.367 -17.562 -12.836 1 98.81 91 ARG A CA 1
ATOM 695 C C . ARG A 1 91 ? -6.152 -17.062 -13.617 1 98.81 91 ARG A C 1
ATOM 697 O O . ARG A 1 91 ? -5.414 -17.859 -14.203 1 98.81 91 ARG A O 1
ATOM 704 N N . ASN A 1 92 ? -5.949 -15.789 -13.648 1 98.88 92 ASN A N 1
ATOM 705 C CA . ASN A 1 92 ? -4.844 -15.188 -14.383 1 98.88 92 ASN A CA 1
ATOM 706 C C . ASN A 1 92 ? -3.494 -15.703 -13.891 1 98.88 92 ASN A C 1
ATOM 708 O O . ASN A 1 92 ? -2.598 -15.977 -14.695 1 98.88 92 ASN A O 1
ATOM 712 N N . LEU A 1 93 ? -3.328 -15.812 -12.547 1 98.88 93 LEU A N 1
ATOM 713 C CA . LEU A 1 93 ? -2.061 -16.281 -11.992 1 98.88 93 LEU A CA 1
ATOM 714 C C . LEU A 1 93 ? -1.813 -17.734 -12.352 1 98.88 93 LEU A C 1
ATOM 716 O O . LEU A 1 93 ? -0.675 -18.141 -12.617 1 98.88 93 LEU A O 1
ATOM 720 N N . HIS A 1 94 ? -2.852 -18.484 -12.344 1 98.81 94 HIS A N 1
ATOM 721 C CA . HIS A 1 94 ? -2.719 -19.891 -12.734 1 98.81 94 HIS A CA 1
ATOM 722 C C . HIS A 1 94 ? -2.344 -20.016 -14.203 1 98.81 94 HIS A C 1
ATOM 724 O O . HIS A 1 94 ? -1.356 -20.672 -14.539 1 98.81 94 HIS A O 1
ATOM 730 N N . GLU A 1 95 ? -3.041 -19.344 -15.055 1 98.69 95 GLU A N 1
ATOM 731 C CA . GLU A 1 95 ? -2.867 -19.469 -16.5 1 98.69 95 GLU A CA 1
ATOM 732 C C . GLU A 1 95 ? -1.579 -18.797 -16.969 1 98.69 95 GLU A C 1
ATOM 734 O O . GLU A 1 95 ? -0.877 -19.312 -17.828 1 98.69 95 GLU A O 1
ATOM 739 N N . GLY A 1 96 ? -1.279 -17.734 -16.375 1 98.62 96 GLY A N 1
ATOM 740 C CA . GLY A 1 96 ? -0.184 -16.922 -16.875 1 98.62 96 GLY A CA 1
ATOM 741 C C . GLY A 1 96 ? 1.128 -17.172 -16.156 1 98.62 96 GLY A C 1
ATOM 742 O O . GLY A 1 96 ? 2.203 -17 -16.734 1 98.62 96 GLY A O 1
ATOM 743 N N . ALA A 1 97 ? 1.08 -17.578 -14.914 1 98.5 97 ALA A N 1
ATOM 744 C CA . ALA A 1 97 ? 2.299 -17.641 -14.109 1 98.5 97 ALA A CA 1
ATOM 745 C C . ALA A 1 97 ? 2.484 -19.031 -13.516 1 98.5 97 ALA A C 1
ATOM 747 O O . ALA A 1 97 ? 3.49 -19.312 -12.852 1 98.5 97 ALA A O 1
ATOM 748 N N . GLY A 1 98 ? 1.529 -19.906 -13.656 1 98.5 98 GLY A N 1
ATOM 749 C CA . GLY A 1 98 ? 1.644 -21.266 -13.156 1 98.5 98 GLY A CA 1
ATOM 750 C C . GLY A 1 98 ? 1.444 -21.375 -11.656 1 98.5 98 GLY A C 1
ATOM 751 O O . GLY A 1 98 ? 1.866 -22.344 -11.039 1 98.5 98 GLY A O 1
ATOM 752 N N . VAL A 1 99 ? 0.874 -20.391 -11.07 1 98.75 99 VAL A N 1
ATOM 753 C CA . VAL A 1 99 ? 0.573 -20.438 -9.648 1 98.75 99 VAL A CA 1
ATOM 754 C C . VAL A 1 99 ? -0.689 -21.266 -9.414 1 98.75 99 VAL A C 1
ATOM 756 O O . VAL A 1 99 ? -1.734 -21 -10.016 1 98.75 99 VAL A O 1
ATOM 759 N N . ALA A 1 100 ? -0.557 -22.25 -8.586 1 98.62 100 ALA A N 1
ATOM 760 C CA . ALA A 1 100 ? -1.747 -23.047 -8.266 1 98.62 100 ALA A CA 1
ATOM 761 C C . ALA A 1 100 ? -2.807 -22.172 -7.582 1 98.62 100 ALA A C 1
ATOM 763 O O . ALA A 1 100 ? -2.488 -21.375 -6.703 1 98.62 100 ALA A O 1
ATOM 764 N N . PRO A 1 101 ? -4.121 -22.328 -7.996 1 98.5 101 PRO A N 1
ATOM 765 C CA . PRO A 1 101 ? -5.176 -21.531 -7.359 1 98.5 101 PRO A CA 1
ATOM 766 C C . PRO A 1 101 ? -5.18 -21.672 -5.836 1 98.5 101 PRO A C 1
ATOM 768 O O . PRO A 1 101 ? -5.457 -20.703 -5.125 1 98.5 101 PRO A O 1
ATOM 771 N N . ALA A 1 102 ? -4.844 -22.781 -5.297 1 98.5 102 ALA A N 1
ATOM 772 C CA . ALA A 1 102 ? -4.801 -23.031 -3.859 1 98.5 102 ALA A CA 1
ATOM 773 C C . ALA A 1 102 ? -3.73 -22.172 -3.189 1 98.5 102 ALA A C 1
ATOM 775 O O . ALA A 1 102 ? -3.76 -21.969 -1.974 1 98.5 102 ALA A O 1
ATOM 776 N N . ASP A 1 103 ? -2.775 -21.672 -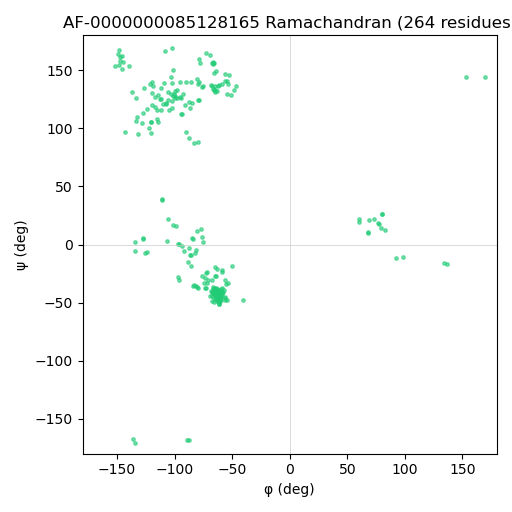3.938 1 98.69 103 ASP A N 1
ATOM 777 C CA . ASP A 1 103 ? -1.633 -20.938 -3.398 1 98.69 103 ASP A CA 1
ATOM 778 C C . ASP A 1 103 ? -1.863 -19.438 -3.467 1 98.69 103 ASP A C 1
ATOM 780 O O . ASP A 1 103 ? -0.98 -18.641 -3.111 1 98.69 103 ASP A O 1
ATOM 784 N N . VAL A 1 104 ? -3.012 -18.984 -3.98 1 98.81 104 VAL A N 1
ATOM 785 C CA . VAL A 1 104 ? -3.305 -17.562 -4.109 1 98.81 104 VAL A CA 1
ATOM 786 C C . VAL A 1 104 ? -4.082 -17.078 -2.885 1 98.81 104 VAL A C 1
ATOM 788 O O . VAL A 1 104 ? -5.211 -17.516 -2.645 1 98.81 104 VAL A O 1
ATOM 791 N N . PHE A 1 105 ? -3.488 -16.234 -2.064 1 98.81 105 PHE A N 1
ATOM 792 C CA . PHE A 1 105 ? -4.078 -15.641 -0.867 1 98.81 105 PHE A CA 1
ATOM 793 C C . PHE A 1 105 ? -4.293 -14.141 -1.047 1 98.81 105 PHE A C 1
ATOM 795 O O . PHE A 1 105 ? -3.334 -13.383 -1.197 1 98.81 105 PHE A O 1
ATOM 802 N N . ILE A 1 106 ? -5.57 -13.695 -1.023 1 98.81 106 ILE A N 1
ATOM 803 C CA . ILE A 1 106 ? -5.887 -12.305 -1.32 1 98.81 106 ILE A CA 1
ATOM 804 C C . ILE A 1 106 ? -6.598 -11.672 -0.127 1 98.81 106 ILE A C 1
ATOM 806 O O . ILE A 1 106 ? -7.473 -12.289 0.482 1 98.81 106 ILE A O 1
ATOM 810 N N . PHE A 1 107 ? -6.242 -10.461 0.186 1 98.31 107 PHE A N 1
ATOM 811 C CA . PHE A 1 107 ? -7.066 -9.633 1.063 1 98.31 107 PHE A CA 1
ATOM 812 C C . PHE A 1 107 ? -6.949 -8.164 0.69 1 98.31 107 PHE A C 1
ATOM 814 O O . PHE A 1 107 ? -6.113 -7.789 -0.135 1 98.31 107 PHE A O 1
ATOM 821 N N . MET A 1 108 ? -7.809 -7.367 1.218 1 97.31 108 MET A N 1
ATOM 822 C CA . MET A 1 108 ? -7.801 -5.98 0.762 1 97.31 108 MET A CA 1
ATOM 823 C C . MET A 1 108 ? -8.156 -5.031 1.9 1 97.31 108 MET A C 1
ATOM 825 O O . MET A 1 108 ? -8.766 -5.441 2.891 1 97.31 108 MET A O 1
ATOM 829 N N . HIS A 1 109 ? -7.633 -3.84 1.797 1 96.94 109 HIS A N 1
ATOM 830 C CA . HIS A 1 109 ? -7.977 -2.672 2.6 1 96.94 109 HIS A CA 1
ATOM 831 C C . HIS A 1 109 ? -8.688 -1.615 1.759 1 96.94 109 HIS A C 1
ATOM 833 O O . HIS A 1 109 ? -8.273 -1.336 0.63 1 96.94 109 HIS A O 1
ATOM 839 N N . GLU A 1 110 ? -9.734 -1.138 2.373 1 96.12 110 GLU A N 1
ATOM 840 C CA . GLU A 1 110 ? -10.406 -0.039 1.688 1 96.12 110 GLU A CA 1
ATOM 841 C C . GLU A 1 110 ? -10.195 1.282 2.422 1 96.12 110 GLU A C 1
ATOM 843 O O . GLU A 1 110 ? -10.172 1.319 3.652 1 96.12 110 GLU A O 1
ATOM 848 N N . ASN A 1 111 ? -9.961 2.367 1.631 1 95.62 111 ASN A N 1
ATOM 849 C CA . ASN A 1 111 ? -9.859 3.711 2.189 1 95.62 111 ASN A CA 1
ATOM 850 C C . ASN A 1 111 ? -10.664 4.723 1.37 1 95.62 111 ASN A C 1
ATOM 852 O O . ASN A 1 111 ? -11.547 4.344 0.606 1 95.62 111 ASN A O 1
ATOM 856 N N . ASP A 1 112 ? -10.484 6.051 1.693 1 92.31 112 ASP A N 1
ATOM 857 C CA . ASP A 1 112 ? -11.32 7.086 1.091 1 92.31 112 ASP A CA 1
ATOM 858 C C . ASP A 1 112 ? -10.578 7.812 -0.028 1 92.31 112 ASP A C 1
ATOM 860 O O . ASP A 1 112 ? -9.359 7.668 -0.164 1 92.31 112 ASP A O 1
ATOM 864 N N . TYR A 1 113 ? -11.281 8.578 -0.75 1 88.81 113 TYR A N 1
ATOM 865 C CA . TYR A 1 113 ? -10.75 9.336 -1.876 1 88.81 113 TYR A CA 1
ATOM 866 C C . TYR A 1 113 ? -9.633 10.273 -1.421 1 88.81 113 TYR A C 1
ATOM 868 O O . TYR A 1 113 ? -8.641 10.461 -2.129 1 88.81 113 TYR A O 1
ATOM 876 N N . SER A 1 114 ? -9.805 10.852 -0.239 1 92.19 114 SER A N 1
ATOM 877 C CA . SER A 1 114 ? -8.867 11.859 0.26 1 92.19 114 SER A CA 1
ATOM 878 C C . SER A 1 114 ? -7.621 11.203 0.851 1 92.19 114 SER A C 1
ATOM 880 O O . SER A 1 114 ? -6.742 11.891 1.372 1 92.19 114 SER A O 1
ATOM 882 N N . ASP A 1 115 ? -7.453 9.938 0.636 1 95.25 115 ASP A N 1
ATOM 883 C CA . ASP A 1 115 ? -6.363 9.227 1.296 1 95.25 115 ASP A CA 1
ATOM 884 C C . ASP A 1 115 ? -5.23 8.93 0.316 1 95.25 115 ASP A C 1
ATOM 886 O O . ASP A 1 115 ? -4.434 8.016 0.54 1 95.25 115 ASP A O 1
ATOM 890 N N . TRP A 1 116 ? -5.27 9.805 -0.791 1 95 116 TRP A N 1
ATOM 891 C CA . TRP A 1 116 ? -4.309 9.484 -1.841 1 95 116 TRP A CA 1
ATOM 892 C C . TRP A 1 116 ? -3.633 10.75 -2.361 1 95 116 TRP A C 1
ATOM 894 O O . TRP A 1 116 ? -4.301 11.742 -2.65 1 95 116 TRP A O 1
ATOM 904 N N . SER A 1 117 ? -2.361 10.719 -2.453 1 95.81 117 SER A N 1
ATOM 905 C CA . SER A 1 117 ? -1.546 11.594 -3.295 1 95.81 117 SER A CA 1
ATOM 906 C C . SER A 1 117 ? -0.604 10.781 -4.176 1 95.81 117 SER A C 1
ATOM 908 O O . SER A 1 117 ? 0.34 10.156 -3.682 1 95.81 117 SER A O 1
ATOM 910 N N . VAL A 1 118 ? -0.776 10.781 -5.512 1 94.38 118 VAL A N 1
ATOM 911 C CA . VAL A 1 118 ? -0.044 9.898 -6.414 1 94.38 118 VAL A CA 1
ATOM 912 C C . VAL A 1 118 ? 1.088 10.672 -7.086 1 94.38 118 VAL A C 1
ATOM 914 O O . VAL A 1 118 ? 1.608 10.242 -8.125 1 94.38 118 VAL A O 1
ATOM 917 N N . GLY A 1 119 ? 1.421 11.781 -6.551 1 94.12 119 GLY A N 1
ATOM 918 C CA . GLY A 1 119 ? 2.457 12.672 -7.039 1 94.12 119 GLY A CA 1
ATOM 919 C C . GLY A 1 119 ? 2.219 14.125 -6.664 1 94.12 119 GLY A C 1
ATOM 920 O O . GLY A 1 119 ? 1.07 14.562 -6.547 1 94.12 119 GLY A O 1
ATOM 921 N N . HIS A 1 120 ? 3.297 14.758 -6.406 1 95.31 120 HIS A N 1
ATOM 922 C CA . HIS A 1 120 ? 3.328 16.203 -6.219 1 95.31 120 HIS A CA 1
ATOM 923 C C . HIS A 1 120 ? 2.596 16.609 -4.945 1 95.31 120 HIS A C 1
ATOM 925 O O . HIS A 1 120 ? 2.215 17.766 -4.789 1 95.31 120 HIS A O 1
ATOM 931 N N . GLY A 1 121 ? 2.25 15.695 -4.105 1 94.25 121 GLY A N 1
ATOM 932 C CA . GLY A 1 121 ?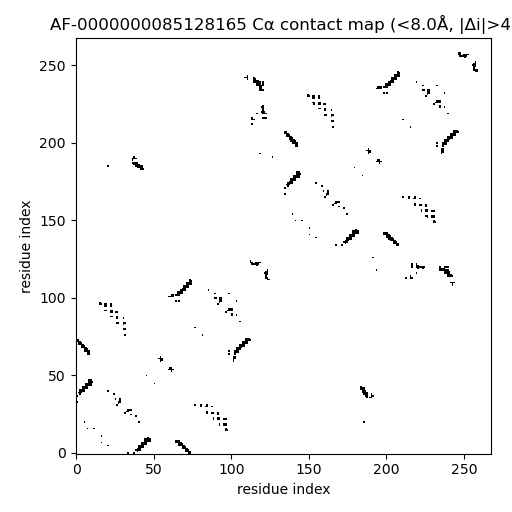 1.554 16.016 -2.871 1 94.25 121 GLY A CA 1
ATOM 933 C C . GLY A 1 121 ? 0.133 16.5 -3.096 1 94.25 121 GLY A C 1
ATOM 934 O O . GLY A 1 121 ? -0.419 17.234 -2.268 1 94.25 121 GLY A O 1
ATOM 935 N N . ARG A 1 122 ? -0.389 16.172 -4.234 1 92.81 122 ARG A N 1
ATOM 936 C CA . ARG A 1 122 ? -1.752 16.562 -4.574 1 92.81 122 ARG A CA 1
ATOM 937 C C . ARG A 1 122 ? -2.721 15.398 -4.383 1 92.81 122 ARG A C 1
ATOM 939 O O . ARG A 1 122 ? -2.355 14.234 -4.582 1 92.81 122 ARG A O 1
ATOM 946 N N . PHE A 1 123 ? -3.938 15.828 -4.062 1 87.56 123 PHE A N 1
ATOM 947 C CA . PHE A 1 123 ? -4.977 14.805 -4.043 1 87.56 123 PHE A CA 1
ATOM 948 C C . PHE A 1 123 ? -5.105 14.133 -5.406 1 87.56 123 PHE A C 1
ATOM 950 O O . PHE A 1 123 ? -5.062 14.812 -6.441 1 87.56 123 PHE A O 1
ATOM 957 N N . ALA A 1 124 ? -5.266 12.836 -5.344 1 78.94 124 ALA A N 1
ATOM 958 C CA . ALA A 1 124 ? -5.355 12.078 -6.594 1 78.94 124 ALA A CA 1
ATOM 959 C C . ALA A 1 124 ? -6.562 12.523 -7.414 1 78.94 124 ALA A C 1
ATOM 961 O O . ALA A 1 124 ? -6.5 12.578 -8.648 1 78.94 124 ALA A O 1
ATOM 962 N N . MET A 1 125 ? -7.863 12.617 -6.918 1 63.56 125 MET A N 1
ATOM 963 C CA . MET A 1 125 ? -9.047 12.961 -7.695 1 63.56 125 MET A CA 1
ATOM 964 C C . MET A 1 125 ? -9.039 14.438 -8.078 1 63.56 125 MET A C 1
ATOM 966 O O . MET A 1 125 ? -9.875 14.883 -8.867 1 63.56 125 MET A O 1
ATOM 970 N N . ALA A 1 126 ? -8.445 15.297 -7.5 1 53.53 126 ALA A N 1
ATOM 971 C CA . ALA A 1 126 ? -8.547 16.641 -8.055 1 53.53 126 ALA A CA 1
ATOM 972 C C . ALA A 1 126 ? -8.25 16.641 -9.555 1 53.53 126 ALA A C 1
ATOM 974 O O . ALA A 1 126 ? -8.727 17.5 -10.289 1 53.53 126 ALA A O 1
ATOM 975 N N . LEU A 1 127 ? -7.629 15.672 -10.102 1 43.84 127 LEU A N 1
ATOM 976 C CA . LEU A 1 127 ? -7.359 15.711 -11.531 1 43.84 127 LEU A CA 1
ATOM 977 C C . LEU A 1 127 ? -8.578 15.273 -12.328 1 43.84 127 LEU A C 1
ATOM 979 O O . LEU A 1 127 ? -8.805 15.758 -13.445 1 43.84 127 LEU A O 1
ATOM 983 N N . VAL A 1 128 ? -9.422 14.297 -11.891 1 41.69 128 VAL A N 1
ATOM 984 C CA . VAL A 1 128 ? -10.516 13.906 -12.773 1 41.69 128 VAL A CA 1
ATOM 985 C C . VAL A 1 128 ? -11.594 14.992 -12.766 1 41.69 128 VAL A C 1
ATOM 987 O O . VAL A 1 128 ? -12.406 15.078 -13.688 1 41.69 128 VAL A O 1
ATOM 990 N N . GLN A 1 129 ? -11.828 15.672 -11.734 1 39.16 129 GLN A N 1
ATOM 991 C CA . GLN A 1 129 ? -12.922 16.625 -11.883 1 39.16 129 GLN A CA 1
ATOM 992 C C . GLN A 1 129 ? -12.672 17.562 -13.055 1 39.16 129 GLN A C 1
ATOM 994 O O . GLN A 1 129 ? -13.586 18.266 -13.516 1 39.16 129 GLN A O 1
ATOM 999 N N . GLN A 1 130 ? -11.508 17.875 -13.398 1 34.03 130 GLN A N 1
ATOM 1000 C CA . GLN A 1 130 ? -11.438 18.828 -14.484 1 34.03 130 GLN A CA 1
ATOM 1001 C C . GLN A 1 130 ? -12.031 18.25 -15.766 1 34.03 130 GLN A C 1
ATOM 1003 O O . GLN A 1 130 ? -12.484 19 -16.641 1 34.03 130 GLN A O 1
ATOM 1008 N N . THR A 1 131 ? -11.844 17 -16.062 1 34.06 131 THR A N 1
ATOM 1009 C CA . THR A 1 131 ? -12.312 16.688 -17.406 1 34.06 131 THR A CA 1
ATOM 1010 C C . THR A 1 131 ? -13.836 16.656 -17.453 1 34.06 131 THR A C 1
ATOM 1012 O O . THR A 1 131 ? -14.422 16.656 -18.547 1 34.06 131 THR A O 1
ATOM 1015 N N . GLY A 1 132 ? -14.602 16.344 -16.438 1 28.92 132 GLY A N 1
ATOM 1016 C CA . GLY A 1 132 ? -16.031 16.391 -16.703 1 28.92 132 GLY A CA 1
ATOM 1017 C C . GLY A 1 132 ? -16.594 17.797 -16.75 1 28.92 132 GLY A C 1
ATOM 1018 O O . GLY A 1 132 ? -17.766 18 -17.031 1 28.92 132 GLY A O 1
ATOM 1019 N N . ALA A 1 133 ? -16.047 18.781 -16.094 1 28.34 133 ALA A N 1
ATOM 1020 C CA . ALA A 1 133 ? -16.75 20.047 -16.125 1 28.34 133 ALA A CA 1
ATOM 1021 C C . ALA A 1 133 ? -16.578 20.75 -17.469 1 28.34 133 ALA A C 1
ATOM 1023 O O . ALA A 1 133 ? -17.062 21.859 -17.672 1 28.34 133 ALA A O 1
ATOM 1024 N N . GLN A 1 134 ? -15.922 20.266 -18.469 1 22.61 134 GLN A N 1
ATOM 1025 C CA . GLN A 1 134 ? -16.203 20.953 -19.719 1 22.61 134 GLN A CA 1
ATOM 1026 C C . GLN A 1 134 ? -17.547 20.5 -20.312 1 22.61 134 GLN A C 1
ATOM 1028 O O . GLN A 1 134 ? -17.891 19.328 -20.219 1 22.61 134 GLN A O 1
ATOM 1033 N N . MET B 1 1 ? -1.285 8.984 16.375 1 76.31 1 MET B N 1
ATOM 1034 C CA . MET B 1 1 ? -0.294 7.91 16.375 1 76.31 1 MET B CA 1
ATOM 1035 C C . MET B 1 1 ? -0.196 7.27 14.992 1 76.31 1 MET B C 1
ATOM 1037 O O . MET B 1 1 ? -0.812 6.23 14.742 1 76.31 1 MET B O 1
ATOM 1041 N N . PRO B 1 2 ? 0.552 8.305 14.258 1 94.88 2 PRO B N 1
ATOM 1042 C CA . PRO B 1 2 ? 0.69 7.625 12.969 1 94.88 2 PRO B CA 1
ATOM 1043 C C . PRO B 1 2 ? 1.828 6.605 12.953 1 94.88 2 PRO B C 1
ATOM 1045 O O . PRO B 1 2 ? 2.832 6.785 13.648 1 94.88 2 PRO B O 1
ATOM 1048 N N . PHE B 1 3 ? 1.692 5.473 12.297 1 97.25 3 PHE B N 1
ATOM 1049 C CA . PHE B 1 3 ? 2.756 4.566 11.883 1 97.25 3 PHE B CA 1
ATOM 1050 C C . PHE B 1 3 ? 3.004 4.68 10.383 1 97.25 3 PHE B C 1
ATOM 1052 O O . PHE B 1 3 ? 2.062 4.66 9.586 1 97.25 3 PHE B O 1
ATOM 1059 N N . VAL B 1 4 ? 4.305 4.82 10.062 1 98.69 4 VAL B N 1
ATOM 1060 C CA . VAL B 1 4 ? 4.621 5.074 8.664 1 98.69 4 VAL B CA 1
ATOM 1061 C C . VAL B 1 4 ? 5.504 3.953 8.117 1 98.69 4 VAL B C 1
ATOM 1063 O O . VAL B 1 4 ? 6.453 3.525 8.781 1 98.69 4 VAL B O 1
ATOM 1066 N N . HIS B 1 5 ? 5.109 3.391 6.934 1 98.81 5 HIS B N 1
ATOM 1067 C CA . HIS B 1 5 ? 6.023 2.641 6.082 1 98.81 5 HIS B CA 1
ATOM 1068 C C . HIS B 1 5 ? 6.574 3.514 4.957 1 98.81 5 HIS B C 1
ATOM 1070 O O . HIS B 1 5 ? 5.809 4.16 4.238 1 98.81 5 HIS B O 1
ATOM 1076 N N . THR B 1 6 ? 7.891 3.547 4.875 1 98.88 6 THR B N 1
ATOM 1077 C CA . THR B 1 6 ? 8.547 4.281 3.799 1 98.88 6 THR B CA 1
ATOM 1078 C C . THR B 1 6 ? 9.32 3.334 2.891 1 98.88 6 THR B C 1
ATOM 1080 O O . THR B 1 6 ? 10.25 2.658 3.34 1 98.88 6 THR B O 1
ATOM 1083 N N . TYR B 1 7 ? 8.883 3.246 1.593 1 98.88 7 TYR B N 1
ATOM 1084 C CA . TYR B 1 7 ? 9.602 2.459 0.595 1 98.88 7 TYR B CA 1
ATOM 1085 C C . TYR B 1 7 ? 10.438 3.355 -0.311 1 98.88 7 TYR B C 1
ATOM 1087 O O . TYR B 1 7 ? 9.938 4.355 -0.834 1 98.88 7 TYR B O 1
ATOM 1095 N N . LEU B 1 8 ? 11.695 3.07 -0.453 1 98.81 8 LEU B N 1
ATOM 1096 C CA . LEU B 1 8 ? 12.578 3.863 -1.295 1 98.81 8 LEU B CA 1
ATOM 1097 C C . LEU B 1 8 ? 13.625 2.979 -1.971 1 98.81 8 LEU B C 1
ATOM 1099 O O . LEU B 1 8 ? 13.875 1.857 -1.522 1 98.81 8 LEU B O 1
ATOM 1103 N N . PRO B 1 9 ? 14.188 3.439 -3.109 1 98.44 9 PRO B N 1
ATOM 1104 C CA . PRO B 1 9 ? 15.172 2.623 -3.822 1 98.44 9 PRO B CA 1
ATOM 1105 C C . PRO B 1 9 ? 16.328 2.188 -2.93 1 98.44 9 PRO B C 1
ATOM 1107 O O . PRO B 1 9 ? 16.797 2.969 -2.1 1 98.44 9 PRO B O 1
ATOM 1110 N N . GLN B 1 10 ? 16.719 0.958 -3.168 1 97.69 10 GLN B N 1
ATOM 1111 C CA . GLN B 1 10 ? 17.812 0.382 -2.395 1 97.69 10 GLN B CA 1
ATOM 1112 C C . GLN B 1 10 ? 19.094 1.202 -2.553 1 97.69 10 GLN B C 1
ATOM 1114 O O . GLN B 1 10 ? 19.938 1.212 -1.662 1 97.69 10 GLN B O 1
ATOM 1119 N N . SER B 1 11 ? 19.234 1.928 -3.59 1 97.44 11 SER B N 1
ATOM 1120 C CA . SER B 1 11 ? 20.422 2.715 -3.889 1 97.44 11 SER B CA 1
ATOM 1121 C C . SER B 1 11 ? 20.406 4.043 -3.135 1 97.44 11 SER B C 1
ATOM 1123 O O . SER B 1 11 ? 21.391 4.785 -3.166 1 97.44 11 SER B O 1
ATOM 1125 N N . THR B 1 12 ? 19.328 4.324 -2.426 1 97.94 12 THR B N 1
ATOM 1126 C CA . THR B 1 12 ? 19.234 5.578 -1.681 1 97.94 12 THR B CA 1
ATOM 1127 C C . THR B 1 12 ? 20.281 5.621 -0.57 1 97.94 12 THR B C 1
ATOM 1129 O O . THR B 1 12 ? 20.438 4.652 0.18 1 97.94 12 THR B O 1
ATOM 1132 N N . SER B 1 13 ? 21.016 6.723 -0.499 1 98.12 13 SER B N 1
ATOM 1133 C CA . SER B 1 13 ? 22.031 6.859 0.537 1 98.12 13 SER B CA 1
ATOM 1134 C C . SER B 1 13 ? 21.406 6.914 1.926 1 98.12 13 SER B C 1
ATOM 1136 O O . SER B 1 13 ? 20.219 7.254 2.066 1 98.12 13 SER B O 1
ATOM 1138 N N . THR B 1 14 ? 22.219 6.551 2.902 1 97.94 14 THR B N 1
ATOM 1139 C CA . THR B 1 14 ? 21.766 6.617 4.285 1 97.94 14 THR B CA 1
ATOM 1140 C C . THR B 1 14 ? 21.344 8.039 4.648 1 97.94 14 THR B C 1
ATOM 1142 O O . THR B 1 14 ? 20.312 8.242 5.301 1 97.94 14 THR B O 1
ATOM 1145 N N . SER B 1 15 ? 22.109 9.008 4.18 1 98.44 15 SER B N 1
ATOM 1146 C CA . SER B 1 15 ? 21.797 10.398 4.492 1 98.44 15 SER B CA 1
ATOM 1147 C C . SER B 1 15 ? 20.484 10.82 3.867 1 98.44 15 SER B C 1
ATOM 1149 O O . SER B 1 15 ? 19.672 11.508 4.5 1 98.44 15 SER B O 1
ATOM 1151 N N . GLN B 1 16 ? 20.234 10.453 2.654 1 98.5 16 GLN B N 1
ATOM 1152 C CA . GLN B 1 16 ? 18.969 10.789 2.004 1 98.5 16 GLN B CA 1
ATOM 1153 C C . GLN B 1 16 ? 17.797 10.078 2.68 1 98.5 16 GLN B C 1
ATOM 1155 O O . GLN B 1 16 ? 16.734 10.672 2.863 1 98.5 16 GLN B O 1
ATOM 1160 N N . ARG B 1 17 ? 17.984 8.828 3.008 1 98.62 17 ARG B N 1
ATOM 1161 C CA . ARG B 1 17 ? 16.953 8.078 3.729 1 98.62 17 ARG B CA 1
ATOM 1162 C C . ARG B 1 17 ? 16.578 8.789 5.02 1 98.62 17 ARG B C 1
ATOM 1164 O O . ARG B 1 17 ? 15.383 8.961 5.309 1 98.62 17 ARG B O 1
ATOM 1171 N N . ASP B 1 18 ? 17.578 9.188 5.762 1 98.62 18 ASP B N 1
ATOM 1172 C CA . ASP B 1 18 ? 17.328 9.891 7.016 1 98.62 18 ASP B CA 1
ATOM 1173 C C . ASP B 1 18 ? 16.562 11.195 6.77 1 98.62 18 ASP B C 1
ATOM 1175 O O . ASP B 1 18 ? 15.656 11.547 7.527 1 98.62 18 ASP B O 1
ATOM 1179 N N . ALA B 1 19 ? 16.922 11.875 5.746 1 98.81 19 ALA B N 1
ATOM 1180 C CA . ALA B 1 19 ? 16.266 13.125 5.387 1 98.81 19 ALA B CA 1
ATOM 1181 C C . ALA B 1 19 ? 14.805 12.883 4.992 1 98.81 19 ALA B C 1
ATOM 1183 O O . ALA B 1 19 ? 13.93 13.695 5.297 1 98.81 19 ALA B O 1
ATOM 1184 N N . VAL B 1 20 ? 14.57 11.789 4.297 1 98.88 20 VAL B N 1
ATOM 1185 C CA . VAL B 1 20 ? 13.211 11.414 3.924 1 98.88 20 VAL B CA 1
ATOM 1186 C C . VAL B 1 20 ? 12.375 11.172 5.18 1 98.88 20 VAL B C 1
ATOM 1188 O O . VAL B 1 20 ? 11.289 11.734 5.332 1 98.88 20 VAL B O 1
ATOM 1191 N N . VAL B 1 21 ? 12.898 10.383 6.086 1 98.81 21 VAL B N 1
ATOM 1192 C CA . VAL B 1 21 ? 12.195 10.062 7.324 1 98.81 21 VAL B CA 1
ATOM 1193 C C . VAL B 1 21 ? 11.914 11.352 8.102 1 98.81 21 VAL B C 1
ATOM 1195 O O . VAL B 1 21 ? 10.789 11.57 8.555 1 98.81 21 VAL B O 1
ATOM 1198 N N . GLN B 1 22 ? 12.883 12.211 8.188 1 98.62 22 GLN B N 1
ATOM 1199 C CA . GLN B 1 22 ? 12.734 13.461 8.93 1 98.62 22 GLN B CA 1
ATOM 1200 C C . GLN B 1 22 ? 11.727 14.383 8.25 1 98.62 22 GLN B C 1
ATOM 1202 O O . GLN B 1 22 ? 10.961 15.078 8.914 1 98.62 22 GLN B O 1
ATOM 1207 N N . GLY B 1 23 ? 11.773 14.445 6.93 1 98.81 23 GLY B N 1
ATOM 1208 C CA . GLY B 1 23 ? 10.828 15.266 6.188 1 98.81 23 GLY B CA 1
ATOM 1209 C C . GLY B 1 23 ? 9.383 14.852 6.402 1 98.81 23 GLY B C 1
ATOM 1210 O O . GLY B 1 23 ? 8.508 15.703 6.566 1 98.81 23 GLY B O 1
ATOM 1211 N N . ILE B 1 24 ? 9.109 13.531 6.387 1 98.81 24 ILE B N 1
ATOM 1212 C CA . ILE B 1 24 ? 7.773 13.008 6.656 1 98.81 24 ILE B CA 1
ATOM 1213 C C . ILE B 1 24 ? 7.359 13.359 8.086 1 98.81 24 ILE B C 1
ATOM 1215 O O . ILE B 1 24 ? 6.25 13.844 8.312 1 98.81 24 ILE B O 1
ATOM 1219 N N . HIS B 1 25 ? 8.312 13.195 8.977 1 98.62 25 HIS B N 1
ATOM 1220 C CA . HIS B 1 25 ? 8.047 13.43 10.398 1 98.62 25 HIS B CA 1
ATOM 1221 C C . HIS B 1 25 ? 7.691 14.883 10.656 1 98.62 25 HIS B C 1
ATOM 1223 O O . HIS B 1 25 ? 6.691 15.172 11.328 1 98.62 25 HIS B O 1
ATOM 1229 N N . GLN B 1 26 ? 8.398 15.766 10.141 1 98.44 26 GLN B N 1
ATOM 1230 C CA . GLN B 1 26 ? 8.164 17.188 10.344 1 98.44 26 GLN B CA 1
ATOM 1231 C C . GLN B 1 26 ? 6.812 17.609 9.781 1 98.44 26 GLN B C 1
ATOM 1233 O O . GLN B 1 26 ? 6.125 18.453 10.359 1 98.44 26 GLN B O 1
ATOM 1238 N N . ALA B 1 27 ? 6.461 17.047 8.656 1 98.56 27 ALA B N 1
ATOM 1239 C CA . ALA B 1 27 ? 5.156 17.344 8.078 1 98.56 27 ALA B CA 1
ATOM 1240 C C . ALA B 1 27 ? 4.027 16.891 9 1 98.56 27 ALA B C 1
ATOM 1242 O O . ALA B 1 27 ? 3.021 17.578 9.148 1 98.56 27 ALA B O 1
ATOM 1243 N N . LEU B 1 28 ? 4.168 15.703 9.594 1 97.88 28 LEU B N 1
ATOM 1244 C CA . LEU B 1 28 ? 3.16 15.18 10.508 1 97.88 28 LEU B CA 1
ATOM 1245 C C . LEU B 1 28 ? 3.061 16.047 11.758 1 97.88 28 LEU B C 1
ATOM 1247 O O . LEU B 1 28 ? 1.959 16.375 12.211 1 97.88 28 LEU B O 1
ATOM 1251 N N . VAL B 1 29 ? 4.145 16.469 12.289 1 97.38 29 VAL B N 1
ATOM 1252 C CA . VAL B 1 29 ? 4.176 17.297 13.484 1 97.38 29 VAL B CA 1
ATOM 1253 C C . VAL B 1 29 ? 3.508 18.641 13.188 1 97.38 29 VAL B C 1
ATOM 1255 O O . VAL B 1 29 ? 2.615 19.078 13.922 1 97.38 29 VAL B O 1
ATOM 1258 N N . GLN B 1 30 ? 3.809 19.219 12.148 1 96.38 30 GLN B N 1
ATOM 1259 C CA . GLN B 1 30 ? 3.312 20.547 11.82 1 96.38 30 GLN B CA 1
ATOM 1260 C C . GLN B 1 30 ? 1.89 20.484 11.273 1 96.38 30 GLN B C 1
ATOM 1262 O O . GLN B 1 30 ? 1.067 21.359 11.562 1 96.38 30 GLN B O 1
ATOM 1267 N N . GLY B 1 31 ? 1.634 19.5 10.531 1 94.12 31 GLY B N 1
ATOM 1268 C CA . GLY B 1 31 ?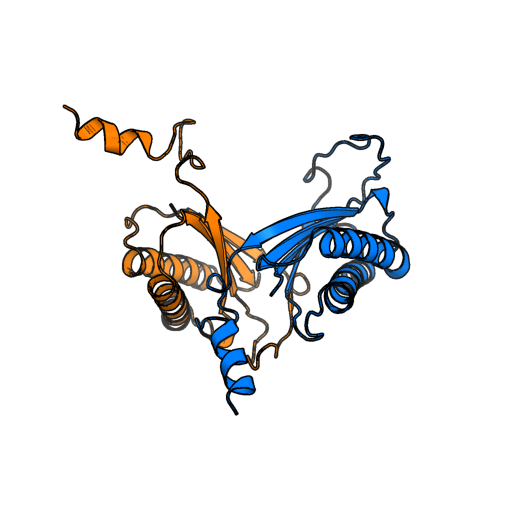 0.393 19.438 9.773 1 94.12 31 GLY B CA 1
ATOM 1269 C C . GLY B 1 31 ? -0.779 18.922 10.594 1 94.12 31 GLY B C 1
ATOM 1270 O O . GLY B 1 31 ? -1.916 19.359 10.398 1 94.12 31 GLY B O 1
ATOM 1271 N N . ILE B 1 32 ? -0.507 18 11.492 1 91.69 32 ILE B N 1
ATOM 1272 C CA . ILE B 1 32 ? -1.65 17.438 12.195 1 91.69 32 ILE B CA 1
ATOM 1273 C C . ILE B 1 32 ? -1.426 17.516 13.703 1 91.69 32 ILE B C 1
ATOM 1275 O O . ILE B 1 32 ? -2.182 16.938 14.484 1 91.69 32 ILE B O 1
ATOM 1279 N N . GLY B 1 33 ? -0.363 18.141 14.125 1 91.38 33 GLY B N 1
ATOM 1280 C CA . GLY B 1 33 ? -0.139 18.406 15.539 1 91.38 33 GLY B CA 1
ATOM 1281 C C . GLY B 1 33 ? 0.406 17.203 16.281 1 91.38 33 GLY B C 1
ATOM 1282 O O . GLY B 1 33 ? 0.166 17.047 17.484 1 91.38 33 GLY B O 1
ATOM 1283 N N . MET B 1 34 ? 1.062 16.344 15.617 1 93 34 MET B N 1
ATOM 1284 C CA . MET B 1 34 ? 1.69 15.195 16.266 1 93 34 MET B CA 1
ATOM 1285 C C . MET B 1 34 ? 2.83 15.633 17.172 1 93 34 MET B C 1
ATOM 1287 O O . MET B 1 34 ? 3.617 16.516 16.812 1 93 34 MET B O 1
ATOM 1291 N N . PRO B 1 35 ? 2.881 15.023 18.375 1 93.81 35 PRO B N 1
ATOM 1292 C CA . PRO B 1 35 ? 4.043 15.32 19.219 1 93.81 35 PRO B CA 1
ATOM 1293 C C . PRO B 1 35 ? 5.367 15.016 18.531 1 93.81 35 PRO B C 1
ATOM 1295 O O . PRO B 1 35 ? 5.469 14.031 17.797 1 93.81 35 PRO B O 1
ATOM 1298 N N . GLU B 1 36 ? 6.402 15.781 18.812 1 95.5 36 GLU B N 1
ATOM 1299 C CA . GLU B 1 36 ? 7.699 15.672 18.156 1 95.5 36 GLU B CA 1
ATOM 1300 C C . GLU B 1 36 ? 8.367 14.336 18.469 1 95.5 36 GLU B C 1
ATOM 1302 O O . GLU B 1 36 ? 9.125 13.812 17.641 1 95.5 36 GLU B O 1
ATOM 1307 N N . ASP B 1 37 ? 8.016 13.828 19.562 1 95.31 37 ASP B N 1
ATOM 1308 C CA . ASP B 1 37 ? 8.695 12.594 19.953 1 95.31 37 ASP B CA 1
ATOM 1309 C C . ASP B 1 37 ? 7.926 11.367 19.469 1 95.31 37 ASP B C 1
ATOM 1311 O O . ASP B 1 37 ? 8.352 10.234 19.688 1 95.31 37 ASP B O 1
ATOM 1315 N N . GLU B 1 38 ? 6.824 11.539 18.922 1 93.94 38 GLU B N 1
ATOM 1316 C CA . GLU B 1 38 ? 6.055 10.445 18.328 1 93.94 38 GLU B CA 1
ATOM 1317 C C . GLU B 1 38 ? 6.594 10.078 16.938 1 93.94 38 GLU B C 1
ATOM 1319 O O . GLU B 1 38 ? 6.137 10.609 15.93 1 93.94 38 GLU B O 1
ATOM 1324 N N . LEU B 1 39 ? 7.594 9.156 16.938 1 96.88 39 LEU B N 1
ATOM 1325 C CA . LEU B 1 39 ? 8.281 8.789 15.703 1 96.88 39 LEU B CA 1
ATOM 1326 C C . LEU B 1 39 ? 8.297 7.277 15.516 1 96.88 39 LEU B C 1
ATOM 1328 O O . LEU B 1 39 ? 9.047 6.574 16.188 1 96.88 39 LEU B O 1
ATOM 1332 N N . PHE B 1 40 ? 7.5 6.793 14.656 1 97.44 40 PHE B N 1
ATOM 1333 C CA . PHE B 1 40 ? 7.43 5.391 14.266 1 97.44 40 PHE B CA 1
ATOM 1334 C C . PHE B 1 40 ? 7.422 5.254 12.742 1 97.44 40 PHE B C 1
ATOM 1336 O O . PHE B 1 40 ? 6.383 5.426 12.102 1 97.44 40 PHE B O 1
ATOM 1343 N N . ASN B 1 41 ? 8.586 5.043 12.141 1 98.62 41 ASN B N 1
ATOM 1344 C CA . ASN B 1 41 ? 8.781 4.945 10.695 1 98.62 41 ASN B CA 1
ATOM 1345 C C . ASN B 1 41 ? 9.633 3.736 10.328 1 98.62 41 ASN B C 1
ATOM 1347 O O . ASN B 1 41 ? 10.82 3.686 10.664 1 98.62 41 ASN B O 1
ATOM 1351 N N . MET B 1 42 ? 8.992 2.795 9.734 1 98.56 42 MET B N 1
ATOM 1352 C CA . MET B 1 42 ? 9.703 1.624 9.219 1 98.56 42 MET B CA 1
ATOM 1353 C C . MET B 1 42 ? 10.125 1.838 7.77 1 98.56 42 MET B C 1
ATOM 1355 O O . MET B 1 42 ? 9.281 2.006 6.887 1 98.56 42 MET B O 1
ATOM 1359 N N . VAL B 1 43 ? 11.445 1.772 7.516 1 98.75 43 VAL B N 1
ATOM 1360 C CA . VAL B 1 43 ? 11.977 2.037 6.18 1 98.75 43 VAL B CA 1
ATOM 1361 C C . VAL B 1 43 ? 12.25 0.717 5.461 1 98.75 43 VAL B C 1
ATOM 1363 O O . VAL B 1 43 ? 12.836 -0.201 6.035 1 98.75 43 VAL B O 1
ATOM 1366 N N . HIS B 1 44 ? 11.75 0.688 4.164 1 98.44 44 HIS B N 1
ATOM 1367 C CA . HIS B 1 44 ? 11.867 -0.506 3.334 1 98.44 44 HIS B CA 1
ATOM 1368 C C . HIS B 1 44 ? 12.609 -0.203 2.033 1 98.44 44 HIS B C 1
ATOM 1370 O O . HIS B 1 44 ? 12.008 0.295 1.077 1 98.44 44 HIS B O 1
ATOM 1376 N N . PRO B 1 45 ? 13.898 -0.558 2.01 1 98.25 45 PRO B N 1
ATOM 1377 C CA . PRO B 1 45 ? 14.523 -0.469 0.689 1 98.25 45 PRO B CA 1
ATOM 1378 C C . PRO B 1 45 ? 13.977 -1.499 -0.295 1 98.25 45 PRO B C 1
ATOM 1380 O O . PRO B 1 45 ? 13.672 -2.631 0.093 1 98.25 45 PRO B O 1
ATOM 1383 N N . TYR B 1 46 ? 13.734 -1.079 -1.55 1 98.06 46 TYR B N 1
ATOM 1384 C CA . TYR B 1 46 ? 13.344 -2.055 -2.559 1 98.06 46 TYR B CA 1
ATOM 1385 C C . TYR B 1 46 ? 14.344 -2.096 -3.703 1 98.06 46 TYR B C 1
ATOM 1387 O O . TYR B 1 46 ? 14.891 -1.062 -4.098 1 98.06 46 TYR B O 1
ATOM 1395 N N . ALA B 1 47 ? 14.656 -3.287 -4.203 1 96.56 47 ALA B N 1
ATOM 1396 C CA . ALA B 1 47 ? 15.625 -3.488 -5.281 1 96.56 47 ALA B CA 1
ATOM 1397 C C . ALA B 1 47 ? 15.008 -3.164 -6.637 1 96.56 47 ALA B C 1
ATOM 1399 O O . ALA B 1 47 ? 13.781 -3.127 -6.777 1 96.56 47 ALA B O 1
ATOM 1400 N N . PRO B 1 48 ? 15.914 -2.889 -7.645 1 94.38 48 PRO B N 1
ATOM 1401 C CA . PRO B 1 48 ? 15.383 -2.73 -9 1 94.38 48 PRO B CA 1
ATOM 1402 C C . PRO B 1 48 ? 14.477 -3.891 -9.422 1 94.38 48 PRO B C 1
ATOM 1404 O O . PRO B 1 48 ? 14.812 -5.055 -9.172 1 94.38 48 PRO B O 1
ATOM 1407 N N . GLY B 1 49 ? 13.305 -3.602 -9.898 1 94.06 49 GLY B N 1
ATOM 1408 C CA . GLY B 1 49 ? 12.391 -4.633 -10.359 1 94.06 49 GLY B CA 1
ATOM 1409 C C . GLY B 1 49 ? 11.344 -5.012 -9.328 1 94.06 49 GLY B C 1
ATOM 1410 O O . GLY B 1 49 ? 10.359 -5.688 -9.648 1 94.06 49 GLY B O 1
ATOM 1411 N N . GLN B 1 50 ? 11.523 -4.551 -8.117 1 96.44 50 GLN B N 1
ATOM 1412 C CA . GLN B 1 50 ? 10.609 -4.949 -7.055 1 96.44 50 GLN B CA 1
ATOM 1413 C C . GLN B 1 50 ? 9.406 -4.012 -6.977 1 96.44 50 GLN B C 1
ATOM 1415 O O . GLN B 1 50 ? 8.414 -4.32 -6.309 1 96.44 50 GLN B O 1
ATOM 1420 N N . PHE B 1 51 ? 9.492 -2.916 -7.594 1 98.31 51 PHE B N 1
ATOM 1421 C CA . PHE B 1 51 ? 8.336 -2.033 -7.66 1 98.31 51 PHE B CA 1
ATOM 1422 C C . PHE B 1 51 ? 7.926 -1.786 -9.109 1 98.31 51 PHE B C 1
ATOM 1424 O O . PHE B 1 51 ? 8.617 -1.08 -9.844 1 98.31 51 PHE B O 1
ATOM 1431 N N . ALA B 1 52 ? 6.84 -2.426 -9.5 1 97.88 52 ALA B N 1
ATOM 1432 C CA . ALA B 1 52 ? 6.23 -2.148 -10.797 1 97.88 52 ALA B CA 1
ATOM 1433 C C . ALA B 1 52 ? 5.289 -0.952 -10.727 1 97.88 52 ALA B C 1
ATOM 1435 O O . ALA B 1 52 ? 4.34 -0.95 -9.938 1 97.88 52 ALA B O 1
ATOM 1436 N N . PHE B 1 53 ? 5.562 0.051 -11.523 1 97.31 53 PHE B N 1
ATOM 1437 C CA . PHE B 1 53 ? 4.707 1.23 -11.492 1 97.31 53 PHE B CA 1
ATOM 1438 C C . PHE B 1 53 ? 4.703 1.934 -12.844 1 97.31 53 PHE B C 1
ATOM 1440 O O . PHE B 1 53 ? 5.652 1.805 -13.617 1 97.31 53 PHE B O 1
ATOM 1447 N N . SER B 1 54 ? 3.602 2.605 -13.039 1 95.38 54 SER B N 1
ATOM 1448 C CA . SER B 1 54 ? 3.5 3.445 -14.234 1 95.38 54 SER B CA 1
ATOM 1449 C C . SER B 1 54 ? 4.316 4.723 -14.078 1 95.38 54 SER B C 1
ATOM 1451 O O . SER B 1 54 ? 4.211 5.418 -13.062 1 95.38 54 SER B O 1
ATOM 1453 N N . ARG B 1 55 ? 5.031 5.094 -15.078 1 94.88 55 ARG B N 1
ATOM 1454 C CA . ARG B 1 55 ? 5.867 6.293 -15.047 1 94.88 55 ARG B CA 1
ATOM 1455 C C . ARG B 1 55 ? 5.066 7.527 -15.445 1 94.88 55 ARG B C 1
ATOM 1457 O O . ARG B 1 55 ? 5.527 8.656 -15.266 1 94.88 55 ARG B O 1
ATOM 1464 N N . SER B 1 56 ? 3.83 7.293 -15.922 1 93.88 56 SER B N 1
ATOM 1465 C CA . SER B 1 56 ? 3.121 8.43 -16.5 1 93.88 56 SER B CA 1
ATOM 1466 C C . SER B 1 56 ? 1.682 8.492 -16 1 93.88 56 SER B C 1
ATOM 1468 O O . SER B 1 56 ? 0.926 9.391 -16.375 1 93.88 56 SER B O 1
ATOM 1470 N N . PHE B 1 57 ? 1.304 7.648 -15.18 1 93.12 57 PHE B N 1
ATOM 1471 C CA . PHE B 1 57 ? -0.073 7.625 -14.703 1 93.12 57 PHE B CA 1
ATOM 1472 C C . PHE B 1 57 ? -0.484 8.992 -14.164 1 93.12 57 PHE B C 1
ATOM 1474 O O . PHE B 1 57 ? 0.283 9.641 -13.453 1 93.12 57 PHE B O 1
ATOM 1481 N N . ASN B 1 58 ? -1.737 9.406 -14.508 1 91.19 58 ASN B N 1
ATOM 1482 C CA . ASN B 1 58 ? -2.359 10.641 -14.039 1 91.19 58 ASN B CA 1
ATOM 1483 C C . ASN B 1 58 ? -1.551 11.867 -14.445 1 91.19 58 ASN B C 1
ATOM 1485 O O . ASN B 1 58 ? -1.532 12.867 -13.727 1 91.19 58 ASN B O 1
ATOM 1489 N N . GLY B 1 59 ? -0.757 11.688 -15.461 1 91.62 59 GLY B N 1
ATOM 1490 C CA . GLY B 1 59 ? 0.006 12.797 -16.016 1 91.62 59 GLY B CA 1
ATOM 1491 C C . GLY B 1 59 ? 1.241 13.133 -15.203 1 91.62 59 GLY B C 1
ATOM 1492 O O . GLY B 1 59 ? 1.812 14.219 -15.352 1 91.62 59 GLY B O 1
ATOM 1493 N N . VAL B 1 60 ? 1.651 12.289 -14.328 1 94.44 60 VAL B N 1
ATOM 1494 C CA . VAL B 1 60 ? 2.816 12.531 -13.484 1 94.44 60 VAL B CA 1
ATOM 1495 C C . VAL B 1 60 ? 4.051 11.891 -14.117 1 94.44 60 VAL B C 1
ATOM 1497 O O . VAL B 1 60 ? 4.035 10.711 -14.469 1 94.44 60 VAL B O 1
ATOM 1500 N N . ALA B 1 61 ? 5.109 12.625 -14.305 1 96.31 61 ALA B N 1
ATOM 1501 C CA . ALA B 1 61 ? 6.363 12.125 -14.859 1 96.31 61 ALA B CA 1
ATOM 1502 C C . ALA B 1 61 ? 7.266 11.562 -13.766 1 96.31 61 ALA B C 1
ATOM 1504 O O . ALA B 1 61 ? 8.109 12.273 -13.227 1 96.31 61 ALA B O 1
ATOM 1505 N N . ARG B 1 62 ? 7.164 10.305 -13.516 1 97.44 62 ARG B N 1
ATOM 1506 C CA . ARG B 1 62 ? 7.898 9.664 -12.43 1 97.44 62 ARG B CA 1
ATOM 1507 C C . ARG B 1 62 ? 9.25 9.148 -12.914 1 97.44 62 ARG B C 1
ATOM 1509 O O . ARG B 1 62 ? 9.359 8.625 -14.023 1 97.44 62 ARG B O 1
ATOM 1516 N N . SER B 1 63 ? 10.266 9.297 -12.141 1 97.62 63 SER B N 1
ATOM 1517 C CA . SER B 1 63 ? 11.547 8.648 -12.375 1 97.62 63 SER B CA 1
ATOM 1518 C C . SER B 1 63 ? 11.594 7.27 -11.711 1 97.62 63 SER B C 1
ATOM 1520 O O . SER B 1 63 ? 10.57 6.746 -11.281 1 97.62 63 SER B O 1
ATOM 1522 N N . ASP B 1 64 ? 12.844 6.695 -11.672 1 96.19 64 ASP B N 1
ATOM 1523 C CA . ASP B 1 64 ? 13.023 5.391 -11.047 1 96.19 64 ASP B CA 1
ATOM 1524 C C . ASP B 1 64 ? 13.203 5.535 -9.531 1 96.19 64 ASP B C 1
ATOM 1526 O O . ASP B 1 64 ? 13.422 4.543 -8.836 1 96.19 64 ASP B O 1
ATOM 1530 N N . ALA B 1 65 ? 13.07 6.738 -9.008 1 97.38 65 ALA B N 1
ATOM 1531 C CA . ALA B 1 65 ? 13.391 6.98 -7.602 1 97.38 65 ALA B CA 1
ATOM 1532 C C . ALA B 1 65 ? 12.125 7.277 -6.797 1 97.38 65 ALA B C 1
ATOM 1534 O O . ALA B 1 65 ? 12.125 8.148 -5.926 1 97.38 65 ALA B O 1
ATOM 1535 N N . VAL B 1 66 ? 11.062 6.547 -7.145 1 98.5 66 VAL B N 1
ATOM 1536 C CA . VAL B 1 66 ? 9.789 6.777 -6.473 1 98.5 66 VAL B CA 1
ATOM 1537 C C . VAL B 1 66 ? 9.906 6.406 -4.996 1 98.5 66 VAL B C 1
ATOM 1539 O O . VAL B 1 66 ? 10.5 5.383 -4.652 1 98.5 66 VAL B O 1
ATOM 1542 N N . VAL B 1 67 ? 9.406 7.301 -4.133 1 98.88 67 VAL B N 1
ATOM 1543 C CA . VAL B 1 67 ? 9.273 7.062 -2.697 1 98.88 67 VAL B CA 1
ATOM 1544 C C . VAL B 1 67 ? 7.801 6.871 -2.342 1 98.88 67 VAL B C 1
ATOM 1546 O O . VAL B 1 67 ? 6.973 7.742 -2.613 1 98.88 67 VAL B O 1
ATOM 1549 N N . VAL B 1 68 ? 7.477 5.699 -1.775 1 98.88 68 VAL B N 1
ATOM 1550 C CA . VAL B 1 68 ? 6.113 5.426 -1.333 1 98.88 68 VAL B CA 1
ATOM 1551 C C . VAL B 1 68 ? 6.004 5.652 0.173 1 98.88 68 VAL B C 1
ATOM 1553 O O . VAL B 1 68 ? 6.816 5.137 0.945 1 98.88 68 VAL B O 1
ATOM 1556 N N . VAL B 1 69 ? 5.059 6.461 0.534 1 98.88 69 VAL B N 1
ATOM 1557 C CA . VAL B 1 69 ? 4.75 6.754 1.93 1 98.88 69 VAL B CA 1
ATOM 1558 C C . VAL B 1 69 ? 3.365 6.219 2.275 1 98.88 69 VAL B C 1
ATOM 1560 O O . VAL B 1 69 ? 2.352 6.773 1.847 1 98.88 69 VAL B O 1
ATOM 1563 N N . GLU B 1 70 ? 3.33 5.176 2.984 1 98.75 70 GLU B N 1
ATOM 1564 C CA . GLU B 1 70 ? 2.098 4.555 3.465 1 98.75 70 GLU B CA 1
ATOM 1565 C C . GLU B 1 70 ? 1.854 4.879 4.938 1 98.75 70 GLU B C 1
ATOM 1567 O O . GLU B 1 70 ? 2.641 4.488 5.801 1 98.75 70 GLU B O 1
ATOM 1572 N N . ILE B 1 71 ? 0.754 5.574 5.227 1 98.5 71 ILE B N 1
ATOM 1573 C CA . ILE B 1 71 ? 0.515 6.082 6.574 1 98.5 71 ILE B CA 1
ATOM 1574 C C . ILE B 1 71 ? -0.706 5.395 7.176 1 98.5 71 ILE B C 1
ATOM 1576 O O . ILE B 1 71 ? -1.751 5.289 6.531 1 98.5 71 ILE B O 1
ATOM 1580 N N . THR B 1 72 ? -0.562 4.859 8.359 1 97.94 72 THR B N 1
ATOM 1581 C CA . THR B 1 72 ? -1.694 4.453 9.18 1 97.94 72 THR B CA 1
ATOM 1582 C C . THR B 1 72 ? -1.906 5.438 10.328 1 97.94 72 THR B C 1
ATOM 1584 O O . THR B 1 72 ? -0.981 5.719 11.094 1 97.94 72 THR B O 1
ATOM 1587 N N . MET B 1 73 ? -3.066 5.992 10.438 1 95.5 73 MET B N 1
ATOM 1588 C CA . MET B 1 73 ? -3.363 6.93 11.523 1 95.5 73 MET B CA 1
ATOM 1589 C C . MET B 1 73 ? -4.836 6.863 11.906 1 95.5 73 MET B C 1
ATOM 1591 O O . MET B 1 73 ? -5.652 6.309 11.172 1 95.5 73 MET B O 1
ATOM 1595 N N . ARG B 1 74 ? -5.086 7.406 13.047 1 93.62 74 ARG B N 1
ATOM 1596 C CA . ARG B 1 74 ? -6.473 7.45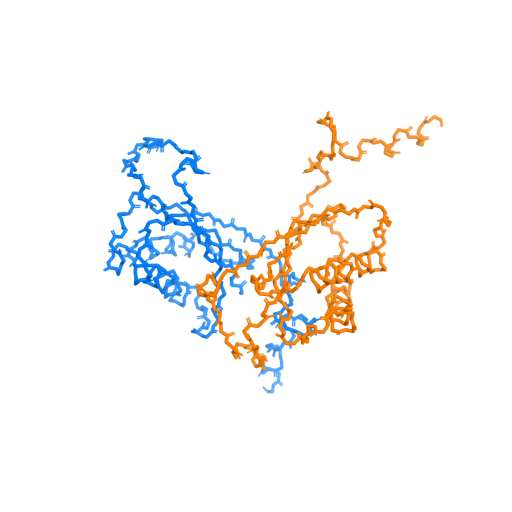3 13.492 1 93.62 74 ARG B CA 1
ATOM 1597 C C . ARG B 1 74 ? -7.305 8.359 12.594 1 93.62 74 ARG B C 1
ATOM 1599 O O . ARG B 1 74 ? -6.805 9.367 12.078 1 93.62 74 ARG B O 1
ATOM 1606 N N . ARG B 1 75 ? -8.555 7.902 12.523 1 93.69 75 ARG B N 1
ATOM 1607 C CA . ARG B 1 75 ? -9.484 8.734 11.758 1 93.69 75 ARG B CA 1
ATOM 1608 C C . ARG B 1 75 ? -9.734 10.062 12.461 1 93.69 75 ARG B C 1
ATOM 1610 O O . ARG B 1 75 ? -9.508 10.18 13.672 1 93.69 75 ARG B O 1
ATOM 1617 N N . GLY B 1 76 ? -10.18 11.148 11.586 1 91.94 76 GLY B N 1
ATOM 1618 C CA . GLY B 1 76 ? -10.594 12.383 12.219 1 91.94 76 GLY B CA 1
ATOM 1619 C C . GLY B 1 76 ? -10.023 13.625 11.555 1 91.94 76 GLY B C 1
ATOM 1620 O O . GLY B 1 76 ? -10.508 14.734 11.773 1 91.94 76 GLY B O 1
ATOM 1621 N N . ARG B 1 77 ? -9.008 13.414 10.75 1 93.56 77 ARG B N 1
ATOM 1622 C CA . ARG B 1 77 ? -8.469 14.57 10.039 1 93.56 77 ARG B CA 1
ATOM 1623 C C . ARG B 1 77 ? -9.32 14.914 8.828 1 93.56 77 ARG B C 1
ATOM 1625 O O . ARG B 1 77 ? -9.797 14.023 8.125 1 93.56 77 ARG B O 1
ATOM 1632 N N . SER B 1 78 ? -9.531 16.234 8.656 1 94.5 78 SER B N 1
ATOM 1633 C CA . SER B 1 78 ? -10.32 16.703 7.523 1 94.5 78 SER B CA 1
ATOM 1634 C C . SER B 1 78 ? -9.578 16.484 6.211 1 94.5 78 SER B C 1
ATOM 1636 O O . SER B 1 78 ? -8.352 16.312 6.203 1 94.5 78 SER B O 1
ATOM 1638 N N . ASP B 1 79 ? -10.328 16.547 5.09 1 93.75 79 ASP B N 1
ATOM 1639 C CA . ASP B 1 79 ? -9.719 16.469 3.768 1 93.75 79 ASP B CA 1
ATOM 1640 C C . ASP B 1 79 ? -8.703 17.594 3.564 1 93.75 79 ASP B C 1
ATOM 1642 O O . ASP B 1 79 ? -7.645 17.375 2.969 1 93.75 79 ASP B O 1
ATOM 1646 N N . ALA B 1 80 ? -9.078 18.781 4.023 1 94.5 80 ALA B N 1
ATOM 1647 C CA . ALA B 1 80 ? -8.18 19.922 3.898 1 94.5 80 ALA B CA 1
ATOM 1648 C C . ALA B 1 80 ? -6.863 19.672 4.629 1 94.5 80 ALA B C 1
ATOM 1650 O O . ALA B 1 80 ? -5.789 20 4.125 1 94.5 80 ALA B O 1
ATOM 1651 N N . MET B 1 81 ? -6.91 19.078 5.812 1 95.31 81 MET B N 1
ATOM 1652 C CA . MET B 1 81 ? -5.711 18.766 6.586 1 95.31 81 MET B CA 1
ATOM 1653 C C . MET B 1 81 ? -4.855 17.719 5.867 1 95.31 81 MET B C 1
ATOM 1655 O O . MET B 1 81 ? -3.629 17.859 5.812 1 95.31 81 MET B O 1
ATOM 1659 N N . LYS B 1 82 ? -5.527 16.766 5.316 1 95.81 82 LYS B N 1
ATOM 1660 C CA . LYS B 1 82 ? -4.789 15.734 4.594 1 95.81 82 LYS B CA 1
ATOM 1661 C C . LYS B 1 82 ? -4.102 16.312 3.359 1 95.81 82 LYS B C 1
ATOM 1663 O O . LYS B 1 82 ? -2.936 16.016 3.096 1 95.81 82 LYS B O 1
ATOM 1668 N N . LYS B 1 83 ? -4.844 17.062 2.658 1 95.5 83 LYS B N 1
ATOM 1669 C CA . LYS B 1 83 ? -4.281 17.719 1.48 1 95.5 83 LYS B CA 1
ATOM 1670 C C . LYS B 1 83 ? -3.037 18.516 1.841 1 95.5 83 LYS B C 1
ATOM 1672 O O . LYS B 1 83 ? -2.012 18.438 1.161 1 95.5 83 LYS B O 1
ATOM 1677 N N . ALA B 1 84 ? -3.193 19.266 2.889 1 97 84 ALA B N 1
ATOM 1678 C CA . ALA B 1 84 ? -2.068 20.094 3.34 1 97 84 ALA B CA 1
ATOM 1679 C C . ALA B 1 84 ? -0.896 19.203 3.773 1 97 84 ALA B C 1
ATOM 1681 O O . ALA B 1 84 ? 0.264 19.547 3.527 1 97 84 ALA B O 1
ATOM 1682 N N . LEU B 1 85 ? -1.224 18.141 4.414 1 97.75 85 LEU B N 1
ATOM 1683 C CA . LEU B 1 85 ? -0.199 17.188 4.855 1 97.75 85 LEU B CA 1
ATOM 1684 C C . LEU B 1 85 ? 0.573 16.641 3.666 1 97.75 85 LEU B C 1
ATOM 1686 O O . LEU B 1 85 ? 1.806 16.609 3.678 1 97.75 85 LEU B O 1
ATOM 1690 N N . TYR B 1 86 ? -0.107 16.219 2.635 1 98.06 86 TYR B N 1
ATOM 1691 C CA . TYR B 1 86 ? 0.546 15.664 1.457 1 98.06 86 TYR B CA 1
ATOM 1692 C C . TYR B 1 86 ? 1.469 16.688 0.806 1 98.06 86 TYR B C 1
ATOM 1694 O O . TYR B 1 86 ? 2.604 16.359 0.445 1 98.06 86 TYR B O 1
ATOM 1702 N N . ALA B 1 87 ? 0.972 17.875 0.683 1 98.19 87 ALA B N 1
ATOM 1703 C CA . ALA B 1 87 ? 1.771 18.938 0.096 1 98.19 87 ALA B CA 1
ATOM 1704 C C . ALA B 1 87 ? 3.035 19.188 0.913 1 98.19 87 ALA B C 1
ATOM 1706 O O . ALA B 1 87 ? 4.117 19.375 0.352 1 98.19 87 ALA B O 1
ATOM 1707 N N . ALA B 1 88 ? 2.865 19.203 2.221 1 98.69 88 ALA B N 1
ATOM 1708 C CA . ALA B 1 88 ? 4.004 19.422 3.107 1 98.69 88 ALA B CA 1
ATOM 1709 C C . ALA B 1 88 ? 5.031 18.297 2.986 1 98.69 88 ALA B C 1
ATOM 1711 O O . ALA B 1 88 ? 6.238 18.562 2.951 1 98.69 88 ALA B O 1
ATOM 1712 N N . ILE B 1 89 ? 4.551 17.078 2.93 1 98.75 89 ILE B N 1
ATOM 1713 C CA . ILE B 1 89 ? 5.461 15.945 2.777 1 98.75 89 ILE B CA 1
ATOM 1714 C C . ILE B 1 89 ? 6.242 16.078 1.474 1 98.75 89 ILE B C 1
ATOM 1716 O O . ILE B 1 89 ? 7.473 15.992 1.47 1 98.75 89 ILE B O 1
ATOM 1720 N N . ALA B 1 90 ? 5.586 16.344 0.399 1 98.69 90 ALA B N 1
ATOM 1721 C CA . ALA B 1 90 ? 6.246 16.484 -0.896 1 98.69 90 ALA B CA 1
ATOM 1722 C C . ALA B 1 90 ? 7.273 17.625 -0.868 1 98.69 90 ALA B C 1
ATOM 1724 O O . ALA B 1 90 ? 8.398 17.453 -1.359 1 98.69 90 ALA B O 1
ATOM 1725 N N . ARG B 1 91 ? 6.871 18.703 -0.3 1 98.62 91 ARG B N 1
ATOM 1726 C CA . ARG B 1 91 ? 7.77 19.844 -0.193 1 98.62 91 ARG B CA 1
ATOM 1727 C C . ARG B 1 91 ? 9.008 19.5 0.63 1 98.62 91 ARG B C 1
ATOM 1729 O O . ARG B 1 91 ? 10.133 19.75 0.202 1 98.62 91 ARG B O 1
ATOM 1736 N N . ASN B 1 92 ? 8.836 18.922 1.792 1 98.81 92 ASN B N 1
ATOM 1737 C CA . ASN B 1 92 ? 9.938 18.594 2.688 1 98.81 92 ASN B CA 1
ATOM 1738 C C . ASN B 1 92 ? 10.898 17.609 2.039 1 98.81 92 ASN B C 1
ATOM 1740 O O . ASN B 1 92 ? 12.117 17.734 2.174 1 98.81 92 ASN B O 1
ATOM 1744 N N . LEU B 1 93 ? 10.352 16.609 1.369 1 98.81 93 LEU B N 1
ATOM 1745 C CA . LEU B 1 93 ? 11.203 15.602 0.737 1 98.81 93 LEU B CA 1
ATOM 1746 C C . LEU B 1 93 ? 12 16.219 -0.405 1 98.81 93 LEU B C 1
ATOM 1748 O O . LEU B 1 93 ? 13.164 15.852 -0.619 1 98.81 93 LEU B O 1
ATOM 1752 N N . HIS B 1 94 ? 11.398 17.109 -1.09 1 98.69 94 HIS B N 1
ATOM 1753 C CA . HIS B 1 94 ? 12.109 17.781 -2.17 1 98.69 94 HIS B CA 1
ATOM 1754 C C . HIS B 1 94 ? 13.227 18.672 -1.626 1 98.69 94 HIS B C 1
ATOM 1756 O O . HIS B 1 94 ? 14.375 18.547 -2.049 1 98.69 94 HIS B O 1
ATOM 1762 N N . GLU B 1 95 ? 12.906 19.453 -0.674 1 98.5 95 GLU B N 1
ATOM 1763 C CA . GLU B 1 95 ? 13.852 20.438 -0.14 1 98.5 95 GLU B CA 1
ATOM 1764 C C . GLU B 1 95 ? 14.938 19.75 0.695 1 98.5 95 GLU B C 1
ATOM 1766 O O . GLU B 1 95 ? 16.109 20.125 0.621 1 98.5 95 GLU B O 1
ATOM 1771 N N . GLY B 1 96 ? 14.594 18.781 1.403 1 98.44 96 GLY B N 1
ATOM 1772 C CA . GLY B 1 96 ? 15.508 18.203 2.377 1 98.44 96 GLY B CA 1
ATOM 1773 C C . GLY B 1 96 ? 16.25 16.984 1.854 1 98.44 96 GLY B C 1
ATOM 1774 O O . GLY B 1 96 ? 17.359 16.688 2.293 1 98.44 96 GLY B O 1
ATOM 1775 N N . ALA B 1 97 ? 15.633 16.25 0.969 1 98.44 97 ALA B N 1
ATOM 1776 C CA . ALA B 1 97 ? 16.203 14.969 0.577 1 98.44 97 ALA B CA 1
ATOM 1777 C C . ALA B 1 97 ? 16.422 14.906 -0.931 1 98.44 97 ALA B C 1
ATOM 1779 O O . ALA B 1 97 ? 16.953 13.914 -1.444 1 98.44 97 ALA B O 1
ATOM 1780 N N . GLY B 1 98 ? 15.984 15.867 -1.645 1 98.44 98 GLY B N 1
ATOM 1781 C CA . GLY B 1 98 ? 16.188 15.906 -3.082 1 98.44 98 GLY B CA 1
ATOM 1782 C C . GLY B 1 98 ? 15.266 14.977 -3.844 1 98.44 98 GLY B C 1
ATOM 1783 O O . GLY B 1 98 ? 15.555 14.602 -4.984 1 98.44 98 GLY B O 1
ATOM 1784 N N . VAL B 1 99 ? 14.195 14.555 -3.252 1 98.69 99 VAL B N 1
ATOM 1785 C CA . VAL B 1 99 ? 13.211 13.719 -3.936 1 98.69 99 VAL B CA 1
ATOM 1786 C C . VAL B 1 99 ? 12.312 14.594 -4.805 1 98.69 99 VAL B C 1
ATOM 1788 O O . VAL B 1 99 ? 11.719 15.562 -4.32 1 98.69 99 VAL B O 1
ATOM 1791 N N . ALA B 1 100 ? 12.25 14.273 -6.086 1 98.56 100 ALA B N 1
ATOM 1792 C CA . ALA B 1 100 ? 11.352 15.031 -6.949 1 98.56 100 ALA B CA 1
ATOM 1793 C C . ALA B 1 100 ? 9.898 14.883 -6.492 1 98.56 100 ALA B C 1
ATOM 1795 O O . ALA B 1 100 ? 9.461 13.781 -6.156 1 98.56 100 ALA B O 1
ATOM 1796 N N . PRO B 1 101 ? 9.125 15.984 -6.477 1 98.38 101 PRO B N 1
ATOM 1797 C CA . PRO B 1 101 ? 7.723 15.898 -6.055 1 98.38 101 PRO B CA 1
ATOM 1798 C C . PRO B 1 101 ? 6.93 14.867 -6.859 1 98.38 101 PRO B C 1
ATOM 1800 O O . PRO B 1 101 ? 6.035 14.219 -6.32 1 98.38 101 PRO B O 1
ATOM 1803 N N . ALA B 1 102 ? 7.215 14.672 -8.125 1 98 102 ALA B N 1
ATOM 1804 C CA . ALA B 1 102 ? 6.551 13.688 -8.984 1 98 102 ALA B CA 1
ATOM 1805 C C . ALA B 1 102 ? 6.793 12.266 -8.484 1 98 102 ALA B C 1
ATOM 1807 O O . ALA B 1 102 ? 6.031 11.352 -8.805 1 98 102 ALA B O 1
ATOM 1808 N N . ASP B 1 103 ? 7.852 12.047 -7.672 1 98.56 103 ASP B N 1
ATOM 1809 C CA . ASP B 1 103 ? 8.266 10.711 -7.238 1 98.56 103 ASP B CA 1
ATOM 1810 C C . ASP B 1 103 ? 7.695 10.383 -5.859 1 98.56 103 ASP B C 1
ATOM 1812 O O . ASP B 1 103 ? 7.996 9.336 -5.293 1 98.56 103 ASP B O 1
ATOM 1816 N N . VAL B 1 104 ? 6.922 11.312 -5.281 1 98.69 104 VAL B N 1
ATOM 1817 C CA . VAL B 1 104 ? 6.355 11.086 -3.953 1 98.69 104 VAL B CA 1
ATOM 1818 C C . VAL B 1 104 ? 4.949 10.508 -4.082 1 98.69 104 VAL B C 1
ATOM 1820 O O . VAL B 1 104 ? 4.043 11.172 -4.59 1 98.69 104 VAL B O 1
ATOM 1823 N N . PHE B 1 105 ? 4.766 9.25 -3.684 1 98.31 105 PHE B N 1
ATOM 1824 C CA . PHE B 1 105 ? 3.5 8.531 -3.682 1 98.31 105 PHE B CA 1
ATOM 1825 C C . PHE B 1 105 ? 3.016 8.289 -2.258 1 98.31 105 PHE B C 1
ATOM 1827 O O . PHE B 1 105 ? 3.699 7.633 -1.467 1 98.31 105 PHE B O 1
ATOM 1834 N N . ILE B 1 106 ? 1.813 8.805 -1.934 1 98.44 106 ILE B N 1
ATOM 1835 C CA . ILE B 1 106 ? 1.322 8.727 -0.562 1 98.44 106 ILE B CA 1
ATOM 1836 C C . ILE B 1 106 ? -0.066 8.094 -0.545 1 98.44 106 ILE B C 1
ATOM 1838 O O . ILE B 1 106 ? -0.92 8.438 -1.368 1 98.44 106 ILE B O 1
ATOM 1842 N N . PHE B 1 107 ? -0.261 7.18 0.35 1 97.44 107 PHE B N 1
ATOM 1843 C CA . PHE B 1 107 ? -1.621 6.758 0.665 1 97.44 107 PHE B CA 1
ATOM 1844 C C . PHE B 1 107 ? -1.748 6.398 2.141 1 97.44 107 PHE B C 1
ATOM 1846 O O . PHE B 1 107 ? -0.743 6.258 2.84 1 97.44 107 PHE B O 1
ATOM 1853 N N . MET B 1 108 ? -2.963 6.359 2.613 1 96.94 108 MET B N 1
ATOM 1854 C CA . MET B 1 108 ? -3.107 6.215 4.059 1 96.94 108 MET B CA 1
ATOM 1855 C C . MET B 1 108 ? -4.242 5.258 4.398 1 96.94 108 MET B C 1
ATOM 1857 O O . MET B 1 108 ? -5.133 5.023 3.58 1 96.94 108 MET B O 1
ATOM 1861 N N . HIS B 1 109 ? -4.148 4.625 5.555 1 96.88 109 HIS B N 1
ATOM 1862 C CA . HIS B 1 109 ? -5.16 3.836 6.242 1 96.88 109 HIS B CA 1
ATOM 1863 C C . HIS B 1 109 ? -5.617 4.523 7.527 1 96.88 109 HIS B C 1
ATOM 1865 O O . HIS B 1 109 ? -4.793 4.883 8.367 1 96.88 109 HIS B O 1
ATOM 1871 N N . GLU B 1 110 ? -6.887 4.719 7.652 1 96.06 110 GLU B N 1
ATOM 1872 C CA . GLU B 1 110 ? -7.41 5.27 8.898 1 96.06 110 GLU B CA 1
ATOM 1873 C C . GLU B 1 110 ? -8.031 4.18 9.766 1 96.06 110 GLU B C 1
ATOM 1875 O O . GLU B 1 110 ? -8.68 3.264 9.25 1 96.06 110 GLU B O 1
ATOM 1880 N N . ASN B 1 111 ? -7.758 4.273 11.102 1 95.19 111 ASN B N 1
ATOM 1881 C CA . ASN B 1 111 ? -8.336 3.332 12.047 1 95.19 111 ASN B CA 1
ATOM 1882 C C . ASN B 1 111 ? -8.852 4.043 13.297 1 95.19 111 ASN B C 1
ATOM 1884 O O . ASN B 1 111 ? -9.086 5.254 13.281 1 95.19 111 ASN B O 1
ATOM 1888 N N . ASP B 1 112 ? -9.172 3.279 14.352 1 92.12 112 ASP B N 1
ATOM 1889 C CA . ASP B 1 112 ? -9.836 3.854 15.516 1 92.12 112 ASP B CA 1
ATOM 1890 C C . ASP B 1 112 ? -8.891 3.926 16.719 1 92.12 112 ASP B C 1
ATOM 1892 O O . ASP B 1 112 ? -7.809 3.334 16.688 1 92.12 112 ASP B O 1
ATOM 1896 N N . TYR B 1 113 ? -9.352 4.68 17.688 1 87.19 113 TYR B N 1
ATOM 1897 C CA . TYR B 1 113 ? -8.57 4.887 18.906 1 87.19 113 TYR B CA 1
ATOM 1898 C C . TYR B 1 113 ? -8.234 3.555 19.578 1 87.19 113 TYR B C 1
ATOM 1900 O O . TYR B 1 113 ? -7.129 3.377 20.094 1 87.19 113 TYR B O 1
ATOM 1908 N N . SER B 1 114 ? -9.148 2.588 19.609 1 90.62 114 SER B N 1
ATOM 1909 C CA . SER B 1 114 ? -9 1.307 20.281 1 90.62 114 SER B CA 1
ATOM 1910 C C . SER B 1 114 ? -8.102 0.358 19.5 1 90.62 114 SER B C 1
ATOM 1912 O O . SER B 1 114 ? -7.816 -0.751 19.953 1 90.62 114 SER B O 1
ATOM 1914 N N . ASP B 1 115 ? -7.551 0.876 18.5 1 93.12 115 ASP B N 1
ATOM 1915 C CA . ASP B 1 115 ? -6.762 -0.004 17.641 1 93.12 115 ASP B CA 1
ATOM 1916 C C . ASP B 1 115 ? -5.273 0.113 17.969 1 93.12 115 ASP B C 1
ATOM 1918 O O . ASP B 1 115 ? -4.434 -0.37 17.203 1 93.12 115 ASP B O 1
ATOM 1922 N N . TRP B 1 116 ? -4.961 0.701 19.156 1 92.69 116 TRP B N 1
ATOM 1923 C CA . TRP B 1 116 ? -3.551 0.995 19.375 1 92.69 116 TRP B CA 1
ATOM 1924 C C . TRP B 1 116 ? -3.107 0.548 20.766 1 92.69 116 TRP B C 1
ATOM 1926 O O . TRP B 1 116 ? -3.789 0.822 21.75 1 92.69 116 TRP B O 1
ATOM 1936 N N . SER B 1 117 ? -2.121 -0.215 20.812 1 93.06 117 SER B N 1
ATOM 1937 C CA . SER B 1 117 ? -1.226 -0.379 21.953 1 93.06 117 SER B CA 1
ATOM 1938 C C . SER B 1 117 ? 0.208 -0.009 21.578 1 93.06 117 SER B C 1
ATOM 1940 O O . SER B 1 117 ? 0.797 -0.602 20.672 1 93.06 117 SER B O 1
ATOM 1942 N N . VAL B 1 118 ? 0.784 0.926 22.203 1 89.88 118 VAL B N 1
ATOM 1943 C CA . VAL B 1 118 ? 2.086 1.433 21.781 1 89.88 118 VAL B CA 1
ATOM 1944 C C . VAL B 1 118 ? 3.166 0.946 22.75 1 89.88 118 VAL B C 1
ATOM 1946 O O . VAL B 1 118 ? 4.332 1.333 22.625 1 89.88 118 VAL B O 1
ATOM 1949 N N . GLY B 1 119 ? 2.756 0.172 23.672 1 91.06 119 GLY B N 1
ATOM 1950 C CA . GLY B 1 119 ? 3.641 -0.442 24.641 1 91.06 119 GLY B CA 1
ATOM 1951 C C . GLY B 1 119 ? 2.898 -1.114 25.781 1 91.06 119 GLY B C 1
ATOM 1952 O O . GLY B 1 119 ? 1.798 -0.695 26.156 1 91.06 119 GLY B O 1
ATOM 1953 N N . HIS B 1 120 ? 3.486 -2.174 26.156 1 93.12 120 HIS B N 1
ATOM 1954 C CA . HIS B 1 120 ? 3.078 -2.869 27.375 1 93.12 120 HIS B CA 1
ATOM 1955 C C . HIS B 1 120 ? 1.696 -3.494 27.219 1 93.12 120 HIS B C 1
ATOM 1957 O O . HIS B 1 120 ? 1.038 -3.82 28.203 1 93.12 120 HIS B O 1
ATOM 1963 N N . GLY B 1 121 ? 1.129 -3.535 26.062 1 92.25 121 GLY B N 1
ATOM 1964 C CA . GLY B 1 121 ? -0.178 -4.125 25.828 1 92.25 121 GLY B CA 1
ATOM 1965 C C . GLY B 1 121 ? -1.321 -3.279 26.359 1 92.25 121 GLY B C 1
ATOM 1966 O O . GLY B 1 121 ? -2.402 -3.797 26.641 1 92.25 121 GLY B O 1
ATOM 1967 N N . ARG B 1 122 ? -0.971 -2.039 26.484 1 87.62 122 ARG B N 1
ATOM 1968 C CA . ARG B 1 122 ? -1.978 -1.118 27 1 87.62 122 ARG B CA 1
ATOM 1969 C C . ARG B 1 122 ? -2.58 -0.278 25.891 1 87.62 122 ARG B C 1
ATOM 1971 O O . ARG B 1 122 ? -1.884 0.094 24.938 1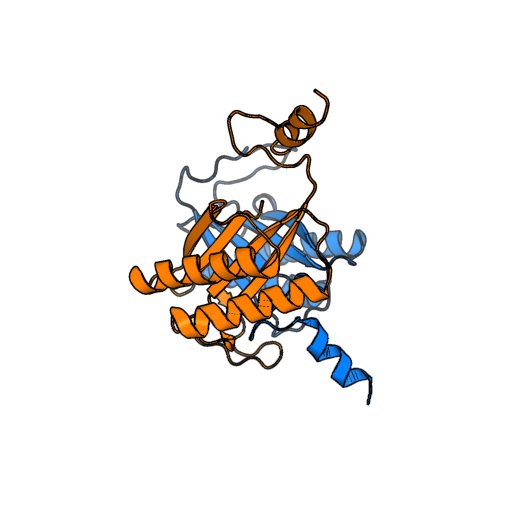 87.62 122 ARG B O 1
ATOM 1978 N N . PHE B 1 123 ? -3.91 -0.033 26.078 1 84.75 123 PHE B N 1
ATOM 1979 C CA . PHE B 1 123 ? -4.535 0.918 25.172 1 84.75 123 PHE B CA 1
ATOM 1980 C C . PHE B 1 123 ? -3.775 2.24 25.172 1 84.75 123 PHE B C 1
ATOM 1982 O O . PHE B 1 123 ? -3.371 2.734 26.219 1 84.75 123 PHE B O 1
ATOM 1989 N N . ALA B 1 124 ? -3.471 2.678 23.984 1 76.31 124 ALA B N 1
ATOM 1990 C CA . ALA B 1 124 ? -2.643 3.873 23.875 1 76.31 124 ALA B CA 1
ATOM 1991 C C . ALA B 1 124 ? -3.314 5.074 24.531 1 76.31 124 ALA B C 1
ATOM 1993 O O . ALA B 1 124 ? -2.643 5.918 25.125 1 76.31 124 ALA B O 1
ATOM 1994 N N . MET B 1 125 ? -4.605 5.305 24.359 1 64.12 125 MET B N 1
ATOM 1995 C CA . MET B 1 125 ? -5.258 6.453 24.984 1 64.12 125 MET B CA 1
ATOM 1996 C C . MET B 1 125 ? -5.734 6.105 26.391 1 64.12 125 MET B C 1
ATOM 1998 O O . MET B 1 125 ? -6.422 6.902 27.031 1 64.12 125 MET B O 1
ATOM 2002 N N . ALA B 1 126 ? -5.695 5.094 26.969 1 52.91 126 ALA B N 1
ATOM 2003 C CA . ALA B 1 126 ? -6.078 5.051 28.375 1 52.91 126 ALA B CA 1
ATOM 2004 C C . ALA B 1 126 ? -5.555 6.277 29.125 1 52.91 126 ALA B C 1
ATOM 2006 O O . ALA B 1 126 ? -6.215 6.785 30.031 1 52.91 126 ALA B O 1
ATOM 2007 N N . LEU B 1 127 ? -4.246 6.672 28.984 1 44.78 127 LEU B N 1
ATOM 2008 C CA . LEU B 1 127 ? -3.643 7.504 30.016 1 44.78 127 LEU B CA 1
ATOM 2009 C C . LEU B 1 127 ? -4.191 8.922 29.969 1 44.78 127 LEU B C 1
ATOM 2011 O O . LEU B 1 127 ? -4.117 9.656 30.953 1 44.78 127 LEU B O 1
ATOM 2015 N N . VAL B 1 128 ? -4.578 9.562 28.812 1 43.84 128 VAL B N 1
ATOM 2016 C CA . VAL B 1 128 ? -4.941 10.945 29.109 1 43.84 128 VAL B CA 1
ATOM 2017 C C . VAL B 1 128 ? -6.258 10.977 29.891 1 43.84 128 VAL B C 1
ATOM 2019 O O . VAL B 1 128 ? -6.543 11.945 30.594 1 43.84 128 VAL B O 1
ATOM 2022 N N . GLN B 1 129 ? -7.133 10.062 29.688 1 43.22 129 GLN B N 1
ATOM 2023 C CA . GLN B 1 129 ? -8.359 10.234 30.453 1 43.22 129 GLN B CA 1
ATOM 2024 C C . GLN B 1 129 ? -8.062 10.242 31.953 1 43.22 129 GLN B C 1
ATOM 2026 O O . GLN B 1 129 ? -8.781 10.891 32.719 1 43.22 129 GLN B O 1
ATOM 2031 N N . GLN B 1 130 ? -7.137 9.43 32.438 1 39.44 130 GLN B N 1
ATOM 2032 C CA . GLN B 1 130 ? -7.078 9.367 33.875 1 39.44 130 GLN B CA 1
ATOM 2033 C C . GLN B 1 130 ? -6.594 10.695 34.469 1 39.44 130 GLN B C 1
ATOM 2035 O O . GLN B 1 130 ? -6.816 10.977 35.656 1 39.44 130 GLN B O 1
ATOM 2040 N N . THR B 1 131 ? -5.738 11.5 33.781 1 37.56 131 THR B N 1
ATOM 2041 C CA . THR B 1 131 ? -5.266 12.602 34.594 1 37.56 131 THR B CA 1
ATOM 2042 C C . THR B 1 131 ? -6.371 13.625 34.812 1 37.56 131 THR B C 1
ATOM 2044 O O . THR B 1 131 ? -6.203 14.578 35.594 1 37.56 131 THR B O 1
ATOM 2047 N N . GLY B 1 132 ? -7.438 13.789 33.969 1 33.81 132 GLY B N 1
ATOM 2048 C CA . GLY B 1 132 ? -8.391 14.805 34.375 1 33.81 132 GLY B CA 1
ATOM 2049 C C . GLY B 1 132 ? -9.164 14.398 35.625 1 33.81 132 GLY B C 1
ATOM 2050 O O . GLY B 1 132 ? -9.812 15.234 36.25 1 33.81 132 GLY B O 1
ATOM 2051 N N . ALA B 1 133 ? -9.672 13.094 35.75 1 33.41 133 ALA B N 1
ATOM 2052 C CA . ALA B 1 133 ? -10.664 12.961 36.812 1 33.41 133 ALA B CA 1
ATOM 2053 C C . ALA B 1 133 ? -9.992 12.906 38.188 1 33.41 133 ALA B C 1
ATOM 2055 O O . ALA B 1 133 ? -10.656 12.719 39.219 1 33.41 133 ALA B O 1
ATOM 2056 N N . GLN B 1 134 ? -8.703 13.211 38.469 1 24.64 134 GLN B N 1
ATOM 2057 C CA . GLN B 1 134 ? -8.562 13.547 39.875 1 24.64 134 GLN B CA 1
ATOM 2058 C C . GLN B 1 134 ? -9.133 14.938 40.188 1 24.64 134 GLN B C 1
ATOM 2060 O O . GLN B 1 134 ? -9.023 15.844 39.344 1 24.64 134 GLN B O 1
#

pLDDT: mean 92.24, std 15.43, range [22.61, 98.94]

Radius of gyration: 19.65 Å; Cα contacts (8 Å, |Δi|>4): 458; chains: 2; bounding box: 42×49×60 Å

Solvent-accessible surface area (backbone atoms only — not comparable to full-atom values): 14342 Å² total; per-residue (Å²): 116,62,43,30,43,35,37,34,43,56,83,57,48,72,69,40,50,51,26,39,54,49,19,46,49,52,21,42,28,70,51,71,64,41,60,86,54,69,42,43,38,41,49,41,69,38,53,93,84,69,70,88,75,76,48,48,64,97,78,37,74,37,67,90,67,43,33,39,40,41,36,36,29,53,64,83,74,50,72,67,47,50,54,51,30,54,52,38,28,36,49,32,21,29,76,62,39,66,39,56,60,62,22,58,44,76,50,74,47,72,35,57,74,72,33,31,18,73,24,54,19,34,54,52,58,70,61,57,58,58,69,66,73,107,117,59,42,34,42,37,35,33,43,56,82,57,47,71,69,40,49,51,28,37,55,50,18,48,48,50,21,42,28,71,50,72,64,42,58,87,81,71,77,48,72,50,77,39,69,39,54,93,82,26,62,47,60,46,47,50,43,95,78,32,74,35,68,92,66,42,32,39,41,40,35,36,28,55,61,84,73,50,64,70,46,42,40,51,29,35,34,38,27,25,50,30,21,30,76,61,37,66,40,56,34,40,20,31,31,37,37,46,44,70,45,56,76,89,72,36,58,86,53,93,82,32,61,57,64,58,63,68,63,59,68,63,75,107

InterPro domains:
  IPR014347 Tautomerase/MIF superfamily [G3DSA:3.30.429.10] (2-133)
  IPR014347 Tautomerase/MIF superfamily [SSF55331] (2-125)
  IPR037479 Tautomerase, MSAD family [PF14552] (40-119)
  IPR037479 Tautomerase, MSAD family [PTHR38460] (1-125)

Sequence (268 aa):
MPFVHTYLPQSTSTSQRDAVVQGIHQALVQGIGMPEDELFNMVHPYAPGQFAFSRSFNGVARSDAVVVVEITMRRGRSDAMKKALYAAIARNLHEGAGVAPADVFIFMHENDYSDWSVGHGRFAMALVQQTGAQMPFVHTYLPQSTSTSQRDAVVQGIHQALVQGIGMPEDELFNMVHPYAPGQFAFSRSFNGVARSDAVVVVEITMRRGRSDAMKKALYAAIARNLHEGAGVAPADVFIFMHENDYSDWSVGHGRFAMALVQQTGAQ